Protein AF-A0A956L1A5-F1 (afdb_monomer_lite)

Secondary structure (DSSP, 8-state):
-PPPP-BTTBEEEEETTEEEEEE-TT--EEEEE-GGGTTSEEEEE-TTS-EEEEEEEEEEETTTEEEEEEE-SS--EEEEEE---TTS--EEEPBS-GGGSPTTHHHHHHHHHHHHHHHHT---BEEESS---HHHHHHHHTTEE--STTHHHHHHTTHHHHHHTT---B-S--BEE---EEEEEETTEEEEEETTEEEEEEETTEEEEET--SSEEEEE-SS-EEEEEEETTEEEEEEEEE-TTS-BSSPPPPPPPPPTTTTTPBPPHHHHHHHHHHHHHHS-GGGHHHHHHHHHH---EE--GGG-SEE--S----

Foldseek 3Di:
DPQADQDQQWGFDDDPQHGQWIAHVVRHTQKHDPVVQVRQKIWGAFQLRFIKIWGAQDDADPLLGGWIFIGGPVGDTQWTWRGAPLSAGAADTDIPCPVSDAQRPLLSVLLSSLVNNVVNVHFQHWHFFLAQDPVVVVSLVQFWDQPDPCLNVQSCPCSVVSNVVSDTDTRPTGTHGQHWDWDPLDSQKIFTGRVQATQWMGGSSRIAGDPDQAQFHFDDPPQWTWGFGADRPRTPDTFAIAGRSRHGPDDGDDDPWDDPVQAFAFDPPVVLQVVLCVVLVVDDVVCSVVSNVCSVQAGWGQHTVVVPRIDDDPDSPD

Radius of gyration: 21.03 Å; chains: 1; bounding box: 51×50×58 Å

pLDDT: mean 87.83, std 12.42, range [31.42, 98.06]

Sequence (318 aa):
MRSSPEHAGLRWDADDGLPRCVTSSDGTVLVRAWPELEGRGLWLRLPDGREIGLRFDAIDHPVLGRCDAIHDHDGEVLALSSRVDWRHPREIPALDRPGALPRGAGTALLNLLAWQATRAGTGPLRYHGPYPSLALWRSLRASFRAPAPDAQDRFLADAQARALAGRRGEIDVDFHPDPHAWGWPHPRICVQRRGDVVERVYLDGRPYDRGSTGPWRLDDRGERLVAVIALGTEIWCERLSLDPSGGLLDDPRPLPGVPLDLQGAPLPRPVVEVLGEVIAAQAPDLLAPEIRALLGSTSLRWGEPGDDLAAWRDGALE

Structure (mmCIF, N/CA/C/O backbone):
data_AF-A0A956L1A5-F1
#
_entry.id   AF-A0A956L1A5-F1
#
loop_
_atom_site.group_PDB
_atom_site.id
_atom_site.type_symbol
_atom_site.label_atom_id
_atom_site.label_alt_id
_atom_site.label_comp_id
_atom_site.label_asym_id
_atom_site.label_entity_id
_atom_site.label_seq_id
_atom_site.pdbx_PDB_ins_code
_atom_site.Cartn_x
_atom_site.Cartn_y
_atom_site.Cartn_z
_atom_site.occupancy
_atom_site.B_iso_or_equiv
_atom_site.auth_seq_id
_atom_site.auth_comp_id
_atom_site.auth_asym_id
_atom_site.auth_atom_id
_atom_site.pdbx_PDB_model_num
ATOM 1 N N . MET A 1 1 ? -26.594 3.778 22.956 1.00 38.38 1 MET A N 1
ATOM 2 C CA . MET A 1 1 ? -25.735 4.081 21.792 1.00 38.38 1 MET A CA 1
ATOM 3 C C . MET A 1 1 ? -24.448 4.697 22.312 1.00 38.38 1 MET A C 1
ATOM 5 O O . MET A 1 1 ? -24.493 5.820 22.792 1.00 38.38 1 MET A O 1
ATOM 9 N N . ARG A 1 2 ? -23.340 3.946 22.344 1.00 38.88 2 ARG A N 1
ATOM 10 C CA . ARG A 1 2 ? -22.026 4.522 22.669 1.00 38.88 2 ARG A CA 1
ATOM 11 C C . ARG A 1 2 ? -21.513 5.190 21.395 1.00 38.88 2 ARG A C 1
ATOM 13 O O . ARG A 1 2 ? -21.501 4.540 20.357 1.00 38.88 2 ARG A O 1
ATOM 20 N N . SER A 1 3 ? -21.187 6.477 21.455 1.00 40.22 3 SER A N 1
ATOM 21 C CA . SER A 1 3 ? -20.610 7.210 20.328 1.00 40.22 3 SER A CA 1
ATOM 22 C C . SER A 1 3 ? -19.282 6.562 19.936 1.00 40.22 3 SER A C 1
ATOM 24 O O . SER A 1 3 ? -18.377 6.477 20.769 1.00 40.22 3 SER A O 1
ATOM 26 N N . SER A 1 4 ? -19.175 6.080 18.701 1.00 51.78 4 SER A N 1
ATOM 27 C CA . SER A 1 4 ? -17.925 5.559 18.154 1.00 51.78 4 SER A CA 1
ATOM 28 C C . SER A 1 4 ? -16.844 6.645 18.177 1.00 51.78 4 SER A C 1
ATOM 30 O O . SER A 1 4 ? -17.115 7.752 17.709 1.00 51.78 4 SER A O 1
ATOM 32 N N . PRO A 1 5 ? -15.641 6.376 18.715 1.00 54.31 5 PRO A N 1
ATOM 33 C CA . PRO A 1 5 ? -14.557 7.348 18.701 1.00 54.31 5 PRO A CA 1
ATOM 34 C C . PRO A 1 5 ? -14.128 7.627 17.255 1.00 54.31 5 PRO A C 1
ATOM 36 O O . PRO A 1 5 ? -13.807 6.699 16.508 1.00 54.31 5 PRO A O 1
ATOM 39 N N . GLU A 1 6 ? -14.135 8.901 16.862 1.00 58.66 6 GLU A N 1
ATOM 40 C CA . GLU A 1 6 ? -13.554 9.347 15.598 1.00 58.66 6 GLU A CA 1
ATOM 41 C C . GLU A 1 6 ? -12.030 9.378 15.749 1.00 58.66 6 GLU A C 1
ATOM 43 O O . GLU A 1 6 ? -11.469 10.218 16.450 1.00 58.66 6 GLU A O 1
ATOM 48 N N . HIS A 1 7 ? -11.347 8.441 15.096 1.00 60.84 7 HIS A N 1
ATOM 49 C CA . HIS A 1 7 ? -9.892 8.454 14.971 1.00 60.84 7 HIS A CA 1
ATOM 50 C C . HIS A 1 7 ? -9.544 8.706 13.506 1.00 60.84 7 HIS A C 1
ATOM 52 O O . HIS A 1 7 ? -9.959 7.944 12.635 1.00 60.84 7 HIS A O 1
ATOM 58 N N . ALA A 1 8 ? -8.801 9.783 13.233 1.00 64.94 8 ALA A N 1
ATOM 59 C CA . ALA A 1 8 ? -8.343 10.153 11.889 1.00 64.94 8 ALA A CA 1
ATOM 60 C C . ALA A 1 8 ? -9.471 10.321 10.841 1.00 64.94 8 ALA A C 1
ATOM 62 O O . ALA A 1 8 ? -9.297 9.979 9.673 1.00 64.94 8 ALA A O 1
ATOM 63 N N . GLY A 1 9 ? -10.639 10.834 11.250 1.00 74.94 9 GLY A N 1
ATOM 64 C CA . GLY A 1 9 ? -11.780 11.036 10.344 1.00 74.94 9 GLY A CA 1
ATOM 65 C C . GLY A 1 9 ? -12.486 9.742 9.924 1.00 74.94 9 GLY A C 1
ATOM 66 O O . GLY A 1 9 ? -13.184 9.724 8.910 1.00 74.94 9 GLY A O 1
ATOM 67 N N . LEU A 1 10 ? -12.291 8.660 10.681 1.00 84.88 10 LEU A N 1
ATOM 68 C CA . LEU A 1 10 ? -12.954 7.377 10.475 1.00 84.88 10 LEU A CA 1
ATOM 69 C C . LEU A 1 10 ? -13.974 7.118 11.571 1.00 84.88 10 LEU A C 1
ATOM 71 O O . LEU A 1 10 ? -13.718 7.382 12.749 1.00 84.88 10 LEU A O 1
ATOM 75 N N . ARG A 1 11 ? -15.093 6.507 11.193 1.00 87.56 11 ARG A N 1
ATOM 76 C CA . ARG A 1 11 ? -16.068 5.965 12.137 1.00 87.56 11 ARG A CA 1
ATOM 77 C C . ARG A 1 11 ? -15.837 4.472 12.279 1.00 87.56 11 ARG A C 1
ATOM 79 O O . ARG A 1 11 ? -15.755 3.754 11.285 1.00 87.56 11 ARG A O 1
ATOM 86 N N . TRP A 1 12 ? -15.736 4.033 13.526 1.00 89.69 12 TRP A N 1
ATOM 87 C CA . TRP A 1 12 ? -15.428 2.657 13.890 1.00 89.69 12 TRP A CA 1
ATOM 88 C C . TRP A 1 12 ? -16.611 2.019 14.608 1.00 89.69 12 TRP A C 1
ATOM 90 O O . TRP A 1 12 ? -16.963 2.426 15.715 1.00 89.69 12 TRP A O 1
ATOM 100 N N . ASP A 1 13 ? -17.192 0.993 14.004 1.00 90.62 13 ASP A N 1
ATOM 101 C CA . ASP A 1 13 ? -17.993 -0.004 14.703 1.00 90.62 13 ASP A CA 1
ATOM 102 C C . ASP A 1 13 ? -17.104 -1.215 14.985 1.00 90.62 13 ASP A C 1
ATOM 104 O O . ASP A 1 13 ? -16.440 -1.735 14.084 1.00 90.62 13 ASP A O 1
ATOM 108 N N . ALA A 1 14 ? -17.048 -1.636 16.242 1.00 88.25 14 ALA A N 1
ATOM 109 C CA . ALA A 1 14 ? -16.158 -2.690 16.696 1.00 88.25 14 ALA A CA 1
ATOM 110 C C . ALA A 1 14 ? -16.874 -3.622 17.669 1.00 88.25 14 ALA A C 1
ATOM 112 O O . ALA A 1 14 ? -17.684 -3.187 18.485 1.00 88.25 14 ALA A O 1
ATOM 113 N N . ASP A 1 15 ? -16.505 -4.894 17.611 1.00 86.94 15 ASP A N 1
ATOM 114 C CA . ASP A 1 15 ? -16.976 -5.943 18.504 1.00 86.94 15 ASP A CA 1
ATOM 115 C C . ASP A 1 15 ? -15.769 -6.714 19.019 1.00 86.94 15 ASP A C 1
ATOM 117 O O . ASP A 1 15 ? -14.906 -7.122 18.242 1.00 86.94 15 ASP A O 1
ATOM 121 N N . ASP A 1 16 ? -15.665 -6.817 20.341 1.00 86.81 16 ASP A N 1
ATOM 122 C CA . ASP A 1 16 ? -14.534 -7.456 21.018 1.00 86.81 16 ASP A CA 1
ATOM 123 C C . ASP A 1 16 ? -13.146 -6.972 20.522 1.00 86.81 16 ASP A C 1
ATOM 125 O O . ASP A 1 16 ? -12.209 -7.741 20.332 1.00 86.81 16 ASP A O 1
ATOM 129 N N . GLY A 1 17 ? -13.008 -5.669 20.243 1.00 87.12 17 GLY A N 1
ATOM 130 C CA . GLY A 1 17 ? -11.751 -5.059 19.780 1.00 87.12 17 GLY A CA 1
ATOM 131 C C . GLY A 1 17 ? -11.434 -5.248 18.289 1.00 87.12 17 GLY A C 1
ATOM 132 O O . GLY A 1 17 ? -10.526 -4.588 17.780 1.00 87.12 17 GLY A O 1
ATOM 133 N N . LEU A 1 18 ? -12.201 -6.065 17.564 1.00 90.75 18 LEU A N 1
ATOM 134 C CA . LEU A 1 18 ? -12.106 -6.208 16.111 1.00 90.75 18 LEU A CA 1
ATOM 135 C C . LEU A 1 18 ? -13.084 -5.267 15.393 1.00 90.75 18 LEU A C 1
ATOM 137 O O . LEU A 1 18 ? -14.176 -5.011 15.905 1.00 90.75 18 LEU A O 1
ATOM 141 N N . PRO A 1 19 ? -12.738 -4.750 14.202 1.00 91.31 19 PRO A N 1
ATOM 142 C CA . PRO A 1 19 ? -13.658 -3.931 13.429 1.00 91.31 19 PRO A CA 1
ATOM 143 C C . PRO A 1 19 ? -14.821 -4.776 12.898 1.00 91.31 19 PRO A C 1
ATOM 145 O O . PRO A 1 19 ? -14.622 -5.789 12.232 1.00 91.31 19 PRO A O 1
ATOM 148 N N . ARG A 1 20 ? -16.049 -4.317 13.143 1.00 92.38 20 ARG A N 1
ATOM 149 C CA . ARG A 1 20 ? -17.251 -4.779 12.437 1.00 92.38 20 ARG A CA 1
ATOM 150 C C . ARG A 1 20 ? -17.489 -3.988 11.165 1.00 92.38 20 ARG A C 1
ATOM 152 O O . ARG A 1 20 ? -17.848 -4.563 10.143 1.00 92.38 20 ARG A O 1
ATOM 159 N N . CYS A 1 21 ? -17.289 -2.678 11.236 1.00 94.19 21 CYS A N 1
ATOM 160 C CA . CYS A 1 21 ? -17.394 -1.776 10.105 1.00 94.19 21 CYS A CA 1
ATOM 161 C C . CYS A 1 21 ? -16.514 -0.553 10.364 1.00 94.19 21 CYS A C 1
ATOM 163 O O . CYS A 1 21 ? -16.575 0.047 11.437 1.00 94.19 21 CYS A O 1
ATOM 165 N N . VAL A 1 22 ? -15.695 -0.175 9.391 1.00 93.56 22 VAL A N 1
ATOM 166 C CA . VAL A 1 22 ? -14.903 1.055 9.419 1.00 93.56 22 VAL A CA 1
ATOM 167 C C . VAL A 1 22 ? -15.280 1.861 8.198 1.00 93.56 22 VAL A C 1
ATOM 169 O O . VAL A 1 22 ? -15.135 1.372 7.078 1.00 93.56 22 VAL A O 1
ATOM 172 N N . THR A 1 23 ? -15.742 3.090 8.404 1.00 93.62 23 THR A N 1
ATOM 173 C CA . THR A 1 23 ? -16.106 3.996 7.311 1.00 93.62 23 THR A CA 1
ATOM 174 C C . THR A 1 23 ? -15.272 5.264 7.344 1.00 93.62 23 THR A C 1
ATOM 176 O O . THR A 1 23 ? -15.040 5.822 8.418 1.00 93.62 23 THR A O 1
ATOM 179 N N . SER A 1 24 ? -14.872 5.762 6.179 1.00 89.31 24 SER A N 1
ATOM 180 C CA . SER A 1 24 ? -14.298 7.102 6.028 1.00 89.31 24 SER A CA 1
ATOM 181 C C . SER A 1 24 ? -15.332 8.205 6.262 1.00 89.31 24 SER A C 1
ATOM 183 O O . SER A 1 24 ? -16.535 7.960 6.375 1.00 89.31 24 SER A O 1
ATOM 185 N N . SER A 1 25 ? -14.855 9.450 6.331 1.00 82.00 25 SER A N 1
ATOM 186 C CA . SER A 1 25 ? -15.685 10.644 6.530 1.00 82.00 25 SER A CA 1
ATOM 187 C C . SER A 1 25 ? -16.738 10.854 5.436 1.00 82.00 25 SER A C 1
ATOM 189 O O . SER A 1 25 ? -17.772 11.458 5.701 1.00 82.00 25 SER A O 1
ATOM 191 N N . ASP A 1 26 ? -16.481 10.363 4.221 1.00 83.75 26 ASP A N 1
ATOM 192 C CA . ASP A 1 26 ? -17.416 10.392 3.086 1.00 83.75 26 ASP A CA 1
ATOM 193 C C . ASP A 1 26 ? -18.432 9.229 3.104 1.00 83.75 26 ASP A C 1
ATOM 195 O O . ASP A 1 26 ? -19.283 9.134 2.224 1.00 83.75 26 ASP A O 1
ATOM 199 N N . GLY A 1 27 ? -18.369 8.354 4.115 1.00 89.31 27 GLY A N 1
ATOM 200 C CA . GLY A 1 27 ? -19.248 7.196 4.267 1.00 89.31 27 GLY A CA 1
ATOM 201 C C . GLY A 1 27 ? -18.771 5.928 3.555 1.00 89.31 27 GLY A C 1
ATOM 202 O O . GLY A 1 27 ? -19.436 4.899 3.675 1.00 89.31 27 GLY A O 1
ATOM 203 N N . THR A 1 28 ? -17.630 5.952 2.857 1.00 91.94 28 THR A N 1
ATOM 204 C CA . THR A 1 28 ? -17.091 4.755 2.192 1.00 91.94 28 THR A CA 1
ATOM 205 C C . THR A 1 28 ? -16.686 3.701 3.218 1.00 91.94 28 THR A C 1
ATOM 207 O O . THR A 1 28 ? -15.939 3.983 4.153 1.00 91.94 28 THR A O 1
ATOM 210 N N . VAL A 1 29 ? -17.148 2.463 3.038 1.00 95.19 29 VAL A N 1
ATOM 211 C CA . VAL A 1 29 ? -16.746 1.324 3.875 1.00 95.19 29 VAL A CA 1
ATOM 212 C C . VAL A 1 29 ? -15.336 0.884 3.482 1.00 95.19 29 VAL A C 1
ATOM 214 O O . VAL A 1 29 ? -15.094 0.490 2.343 1.00 95.19 29 VAL A O 1
ATOM 217 N N . LEU A 1 30 ? -14.404 0.957 4.429 1.00 95.38 30 LEU A N 1
ATOM 218 C CA . LEU A 1 30 ? -13.002 0.563 4.260 1.00 95.38 30 LEU A CA 1
ATOM 219 C C . LEU A 1 30 ? -12.760 -0.866 4.735 1.00 95.38 30 LEU A C 1
ATOM 221 O O . LEU A 1 30 ? -11.975 -1.600 4.141 1.00 95.38 30 LEU A O 1
ATOM 225 N N . VAL A 1 31 ? -13.421 -1.242 5.828 1.00 96.56 31 VAL A N 1
ATOM 226 C CA . VAL A 1 31 ? -13.314 -2.561 6.447 1.00 96.56 31 VAL A CA 1
ATOM 227 C C . VAL A 1 31 ? -14.700 -2.987 6.890 1.00 96.56 31 VAL A C 1
ATOM 229 O O . VAL A 1 31 ? -15.437 -2.182 7.457 1.00 96.56 31 VAL A O 1
ATOM 232 N N . ARG A 1 32 ? -15.053 -4.250 6.680 1.00 96.06 32 ARG A N 1
ATOM 233 C CA . ARG A 1 32 ? -16.281 -4.846 7.219 1.00 96.06 32 ARG A CA 1
ATOM 234 C C . ARG A 1 32 ? -16.014 -6.260 7.707 1.00 96.06 32 ARG A C 1
ATOM 236 O O . ARG A 1 32 ? -15.139 -6.937 7.176 1.00 96.06 32 ARG A O 1
ATOM 243 N N . ALA A 1 33 ? -16.772 -6.716 8.696 1.00 95.06 33 ALA A N 1
ATOM 244 C CA . ALA A 1 33 ? -16.731 -8.108 9.117 1.00 95.06 33 ALA A CA 1
ATOM 245 C C . ALA A 1 33 ? -17.052 -9.026 7.934 1.00 95.06 33 ALA A C 1
ATOM 247 O O . ALA A 1 33 ? -17.879 -8.689 7.083 1.00 95.06 33 ALA A O 1
ATOM 248 N N . TRP A 1 34 ? -16.408 -10.189 7.903 1.00 93.69 34 TRP A N 1
ATOM 249 C CA . TRP A 1 34 ? -16.761 -11.275 7.002 1.00 93.69 34 TRP A CA 1
ATOM 250 C C . TRP A 1 34 ? -17.875 -12.107 7.668 1.00 93.69 34 TRP A C 1
ATOM 252 O O . TRP A 1 34 ? -17.573 -12.866 8.595 1.00 93.69 34 TRP A O 1
ATOM 262 N N . PRO A 1 35 ? -19.158 -11.956 7.265 1.00 88.19 35 PRO A N 1
ATOM 263 C CA . PRO A 1 35 ? -20.291 -12.508 8.016 1.00 88.19 35 PRO A CA 1
ATOM 264 C C . PRO A 1 35 ? -20.240 -14.031 8.159 1.00 88.19 35 PRO A C 1
ATOM 266 O O . PRO A 1 35 ? -20.510 -14.558 9.235 1.00 88.19 35 PRO A O 1
ATOM 269 N N . GLU A 1 36 ? -19.811 -14.727 7.107 1.00 88.81 36 GLU A N 1
ATOM 270 C CA . GLU A 1 36 ? -19.703 -16.188 7.050 1.00 88.81 36 GLU A CA 1
ATOM 271 C C . GLU A 1 36 ? -18.640 -16.760 8.007 1.00 88.81 36 GLU A C 1
ATOM 273 O O . GLU A 1 36 ? -18.595 -17.969 8.228 1.00 88.81 36 GLU A O 1
ATOM 278 N N . LEU A 1 37 ? -17.775 -15.916 8.580 1.00 86.88 37 LEU A N 1
ATOM 279 C CA . LEU A 1 37 ? -16.679 -16.340 9.451 1.00 86.88 37 LEU A CA 1
ATOM 280 C C . LEU A 1 37 ? -16.904 -16.033 10.937 1.00 86.88 37 LEU A C 1
ATOM 282 O O . LEU A 1 37 ? -15.993 -16.278 11.728 1.00 86.88 37 LEU A O 1
ATOM 286 N N . GLU A 1 38 ? -18.079 -15.532 11.333 1.00 84.94 38 GLU A N 1
ATOM 287 C CA . GLU A 1 38 ? -18.459 -15.288 12.740 1.00 84.94 38 GLU A CA 1
ATOM 288 C C . GLU A 1 38 ? -17.373 -14.535 13.543 1.00 84.94 38 GLU A C 1
ATOM 290 O O . GLU A 1 38 ? -16.949 -14.949 14.620 1.00 84.94 38 GLU A O 1
ATOM 295 N N . GLY A 1 39 ? -16.852 -13.436 12.985 1.00 80.50 39 GLY A N 1
ATOM 296 C CA . GLY A 1 39 ? -15.799 -12.634 13.629 1.00 80.50 39 GLY A CA 1
ATOM 297 C C . GLY A 1 39 ? -14.373 -13.171 13.448 1.00 80.50 39 GLY A C 1
ATOM 298 O O . GLY A 1 39 ? -13.428 -12.604 13.995 1.00 80.50 39 GLY A O 1
ATOM 299 N N . ARG A 1 40 ? -14.187 -14.227 12.646 1.00 88.69 40 ARG A N 1
ATOM 300 C CA . ARG A 1 40 ? -12.867 -14.764 12.265 1.00 88.69 40 ARG A CA 1
ATOM 301 C C . ARG A 1 40 ? -12.345 -14.237 10.928 1.00 88.69 40 ARG A C 1
ATOM 303 O O . ARG A 1 40 ? -11.437 -14.830 10.349 1.00 88.69 40 ARG A O 1
ATOM 310 N N . GLY A 1 41 ? -12.904 -13.142 10.425 1.00 94.38 41 GLY A N 1
ATOM 311 C CA . GLY A 1 41 ? -12.362 -12.496 9.243 1.00 94.38 41 GLY A CA 1
ATOM 312 C C . GLY A 1 41 ? -12.972 -11.143 8.922 1.00 94.38 41 GLY A C 1
ATOM 313 O O . GLY A 1 41 ? -14.002 -10.749 9.475 1.00 94.38 41 GLY A O 1
ATOM 314 N N . LEU A 1 42 ? -12.302 -10.443 8.015 1.00 96.94 42 LEU A N 1
ATOM 315 C CA . LEU A 1 42 ? -12.613 -9.094 7.564 1.00 96.94 42 LEU A CA 1
ATOM 316 C C . LEU A 1 42 ? -12.528 -9.024 6.040 1.00 96.94 42 LEU A C 1
ATOM 318 O O . LEU A 1 42 ? -11.668 -9.659 5.441 1.00 96.94 42 LEU A O 1
ATOM 322 N N . TRP A 1 43 ? -13.359 -8.190 5.433 1.00 97.31 43 TRP A N 1
ATOM 323 C CA . TRP A 1 43 ? -13.150 -7.682 4.083 1.00 97.31 43 TRP A CA 1
ATOM 324 C C . TRP A 1 43 ? -12.510 -6.303 4.168 1.00 97.31 43 TRP A C 1
ATOM 326 O O . TRP A 1 43 ? -12.955 -5.464 4.956 1.00 97.31 43 TRP A O 1
ATOM 336 N N . LEU A 1 44 ? -11.469 -6.075 3.370 1.00 97.00 44 LEU A N 1
ATOM 337 C CA . LEU A 1 44 ? -10.770 -4.801 3.259 1.00 97.00 44 LEU A CA 1
ATOM 338 C C . LEU A 1 44 ? -10.930 -4.259 1.844 1.00 97.00 44 LEU A C 1
ATOM 340 O O . LEU A 1 44 ? -10.566 -4.932 0.880 1.00 97.00 44 LEU A O 1
ATOM 344 N N . ARG A 1 45 ? -11.403 -3.021 1.726 1.00 96.12 45 ARG A N 1
ATOM 345 C CA . ARG A 1 45 ? -11.447 -2.286 0.462 1.00 96.12 45 ARG A CA 1
ATOM 346 C C . ARG A 1 45 ? -10.043 -1.848 0.059 1.00 96.12 45 ARG A C 1
ATOM 348 O O . ARG A 1 45 ? -9.266 -1.396 0.894 1.00 96.12 45 ARG A O 1
ATOM 355 N N . LEU A 1 46 ? -9.729 -1.957 -1.224 1.00 95.19 46 LEU A N 1
ATOM 356 C CA . LEU A 1 46 ? -8.484 -1.516 -1.843 1.00 95.19 46 LEU A CA 1
ATOM 357 C C . LEU A 1 46 ? -8.647 -0.133 -2.496 1.00 95.19 46 LEU A C 1
ATOM 359 O O . LEU A 1 46 ? -9.775 0.280 -2.776 1.00 95.19 46 LEU A O 1
ATOM 363 N N . PRO A 1 47 ? -7.545 0.577 -2.814 1.00 92.06 47 PRO A N 1
ATOM 364 C CA . PRO A 1 47 ? -7.603 1.877 -3.489 1.00 92.06 47 PRO A CA 1
ATOM 365 C C . PRO A 1 47 ? -8.336 1.872 -4.839 1.00 92.06 47 PRO A C 1
ATOM 367 O O . PRO A 1 47 ? -8.944 2.869 -5.213 1.00 92.06 47 PRO A O 1
ATOM 370 N N . ASP A 1 48 ? -8.317 0.755 -5.565 1.00 90.31 48 ASP A N 1
ATOM 371 C CA . ASP A 1 48 ? -9.054 0.585 -6.826 1.00 90.31 48 ASP A CA 1
ATOM 372 C C . ASP A 1 48 ? -10.526 0.173 -6.633 1.00 90.31 48 ASP A C 1
ATOM 374 O O . ASP A 1 48 ? -11.242 -0.076 -7.598 1.00 90.31 48 ASP A O 1
ATOM 378 N N . GLY A 1 49 ? -10.983 0.099 -5.383 1.00 91.25 49 GLY A N 1
ATOM 379 C CA . GLY A 1 49 ? -12.349 -0.237 -5.015 1.00 91.25 49 GLY A CA 1
ATOM 380 C C . GLY A 1 49 ? -12.664 -1.730 -4.954 1.00 91.25 49 GLY A C 1
ATOM 381 O O . GLY A 1 49 ? -13.768 -2.063 -4.514 1.00 91.25 49 GLY A O 1
ATOM 382 N N . ARG A 1 50 ? -11.730 -2.615 -5.331 1.00 93.75 50 ARG A N 1
ATOM 383 C CA . ARG A 1 50 ? -11.851 -4.060 -5.079 1.00 93.75 50 ARG A CA 1
ATOM 384 C C . ARG A 1 50 ? -11.751 -4.354 -3.584 1.00 93.75 50 ARG A C 1
ATOM 386 O O . ARG A 1 50 ? -11.388 -3.484 -2.796 1.00 93.75 50 ARG A O 1
ATOM 393 N N . GLU A 1 51 ? -12.057 -5.583 -3.188 1.00 95.50 51 GLU A N 1
ATOM 394 C CA . GLU A 1 51 ? -11.895 -6.047 -1.810 1.00 95.50 51 GLU A CA 1
ATOM 395 C C . GLU A 1 51 ? -10.972 -7.267 -1.747 1.00 95.50 51 GLU A C 1
ATOM 397 O O . GLU A 1 51 ? -10.892 -8.047 -2.695 1.00 95.50 51 GLU A O 1
ATOM 402 N N . ILE A 1 52 ? -10.292 -7.431 -0.613 1.00 97.38 52 ILE A N 1
ATOM 403 C CA . ILE A 1 52 ? -9.605 -8.669 -0.231 1.00 97.38 52 ILE A CA 1
ATOM 404 C C . ILE A 1 52 ? -10.167 -9.176 1.092 1.00 97.38 52 ILE A C 1
ATOM 406 O O . ILE A 1 52 ? -10.537 -8.384 1.964 1.00 97.38 52 ILE A O 1
ATOM 410 N N . GLY A 1 53 ? -10.218 -10.492 1.242 1.00 97.56 53 GLY A N 1
ATOM 411 C CA . GLY A 1 53 ? -10.606 -11.151 2.478 1.00 97.56 53 GLY A CA 1
ATOM 412 C C . GLY A 1 53 ? -9.384 -11.398 3.354 1.00 97.56 53 GLY A C 1
ATOM 413 O O . GLY A 1 53 ? -8.333 -11.795 2.867 1.00 97.56 53 GLY A O 1
ATOM 414 N N . LEU A 1 54 ? -9.512 -11.197 4.657 1.00 97.56 54 LEU A N 1
ATOM 415 C CA . LEU A 1 54 ? -8.527 -11.580 5.659 1.00 97.56 54 LEU A CA 1
ATOM 416 C C . LEU A 1 54 ? -9.199 -12.538 6.633 1.00 97.56 54 LEU A C 1
ATOM 418 O O . LEU A 1 54 ? -10.105 -12.141 7.363 1.00 97.56 54 LEU A O 1
ATOM 422 N N . ARG A 1 55 ? -8.762 -13.794 6.648 1.00 96.94 55 ARG A N 1
ATOM 423 C CA . ARG A 1 55 ? -9.258 -14.834 7.549 1.00 96.94 55 ARG A CA 1
ATOM 424 C C . ARG A 1 55 ? -8.220 -15.125 8.624 1.00 96.94 55 ARG A C 1
ATOM 426 O O . ARG A 1 55 ? -7.078 -15.453 8.312 1.00 96.94 55 ARG A O 1
ATOM 433 N N . PHE A 1 56 ? -8.628 -15.045 9.882 1.00 95.50 56 PHE A N 1
ATOM 434 C CA . PHE A 1 56 ? -7.741 -15.242 11.023 1.00 95.50 56 PHE A CA 1
ATOM 435 C C . PHE A 1 56 ? -7.510 -16.720 11.322 1.00 95.50 56 PHE A C 1
ATOM 437 O O . PHE A 1 56 ? -8.436 -17.525 11.197 1.00 95.50 56 PHE A O 1
ATOM 444 N N . ASP A 1 57 ? -6.301 -17.046 11.784 1.00 89.50 57 ASP A N 1
ATOM 445 C CA . ASP A 1 57 ? -5.939 -18.364 12.319 1.00 89.50 57 ASP A CA 1
ATOM 446 C C . ASP A 1 57 ? -6.370 -19.513 11.384 1.00 89.50 57 ASP A C 1
ATOM 448 O O . ASP A 1 57 ? -7.058 -20.456 11.776 1.00 89.50 57 ASP A O 1
ATOM 452 N N . ALA A 1 58 ? -6.042 -19.378 10.100 1.00 84.31 58 ALA A N 1
ATOM 453 C CA . ALA A 1 58 ? -6.650 -20.153 9.029 1.00 84.31 58 ALA A CA 1
ATOM 454 C C . ALA A 1 58 ? -5.859 -21.419 8.680 1.00 84.31 58 ALA A C 1
ATOM 456 O O . ALA A 1 58 ? -6.457 -22.478 8.486 1.00 84.31 58 ALA A O 1
ATOM 457 N N . ILE A 1 59 ? -4.534 -21.292 8.537 1.00 91.94 59 ILE A N 1
ATOM 458 C CA . ILE A 1 59 ? -3.678 -22.266 7.840 1.00 91.94 59 ILE A CA 1
ATOM 459 C C . ILE A 1 59 ? -2.338 -22.409 8.577 1.00 91.94 59 ILE A C 1
ATOM 461 O O . ILE A 1 59 ? -1.800 -21.426 9.082 1.00 91.94 59 ILE A O 1
ATOM 465 N N . ASP A 1 60 ? -1.781 -23.621 8.619 1.00 92.56 60 ASP A N 1
ATOM 466 C CA . ASP A 1 60 ? -0.411 -23.861 9.086 1.00 92.56 60 ASP A CA 1
ATOM 467 C C . ASP A 1 60 ? 0.572 -23.800 7.910 1.00 92.56 60 ASP A C 1
ATOM 469 O O . ASP A 1 60 ? 0.356 -24.418 6.868 1.00 92.56 60 ASP A O 1
ATOM 473 N N . HIS A 1 61 ? 1.668 -23.062 8.077 1.00 90.44 61 HIS A N 1
ATOM 474 C CA . HIS A 1 61 ? 2.716 -22.893 7.076 1.00 90.44 61 HIS A CA 1
ATOM 475 C C . HIS A 1 61 ? 4.054 -23.447 7.593 1.00 90.44 61 HIS A C 1
ATOM 477 O O . HIS A 1 61 ? 4.454 -23.098 8.709 1.00 90.44 61 HIS A O 1
ATOM 483 N N . PRO A 1 62 ? 4.813 -24.221 6.791 1.00 85.12 62 PRO A N 1
ATOM 484 C CA . PRO A 1 62 ? 6.056 -24.859 7.241 1.00 85.12 62 PRO A CA 1
ATOM 485 C C . PRO A 1 62 ? 7.112 -23.898 7.805 1.00 85.12 62 PRO A C 1
ATOM 487 O O . PRO A 1 62 ? 7.882 -24.279 8.680 1.00 85.12 62 PRO A O 1
ATOM 490 N N . VAL A 1 63 ? 7.148 -22.654 7.312 1.00 83.44 63 VAL A N 1
ATOM 491 C CA . VAL A 1 63 ? 8.139 -21.638 7.722 1.00 83.44 63 VAL A CA 1
ATOM 492 C C . VAL A 1 63 ? 7.550 -20.589 8.668 1.00 83.44 63 VAL A C 1
ATOM 494 O O . VAL A 1 63 ? 8.240 -20.084 9.548 1.00 83.44 63 VAL A O 1
ATOM 497 N N . LEU A 1 64 ? 6.275 -20.235 8.489 1.00 86.81 64 LEU A N 1
ATOM 498 C CA . LEU A 1 64 ? 5.652 -19.119 9.216 1.00 86.81 64 LEU A CA 1
ATOM 499 C C . LEU A 1 64 ? 4.878 -19.600 10.454 1.00 86.81 64 LEU A C 1
ATOM 501 O O . LEU A 1 64 ? 4.501 -18.782 11.290 1.00 86.81 64 LEU A O 1
ATOM 505 N N . GLY A 1 65 ? 4.672 -20.914 10.594 1.00 89.31 65 GLY A N 1
ATOM 506 C CA . GLY A 1 65 ? 3.812 -21.496 11.615 1.00 89.31 65 GLY A CA 1
ATOM 507 C C . GLY A 1 65 ? 2.341 -21.215 11.320 1.00 89.31 65 GLY A C 1
ATOM 508 O O . GLY A 1 65 ? 1.918 -21.201 10.165 1.00 89.31 65 GLY A O 1
ATOM 509 N N . ARG A 1 66 ? 1.556 -20.982 12.371 1.00 94.00 66 ARG A N 1
ATOM 510 C CA . ARG A 1 66 ? 0.139 -20.635 12.253 1.00 94.00 66 ARG A CA 1
ATOM 511 C C . ARG A 1 66 ? -0.032 -19.277 11.562 1.00 94.00 66 ARG A C 1
ATOM 513 O O . ARG A 1 66 ? 0.593 -18.298 11.974 1.00 94.00 66 ARG A O 1
ATOM 520 N N . CYS A 1 67 ? -0.881 -19.217 10.541 1.00 96.25 67 CYS A N 1
ATOM 521 C CA . CYS A 1 67 ? -1.038 -18.057 9.667 1.00 96.25 67 CYS A CA 1
ATOM 522 C C . CYS A 1 67 ? -2.489 -17.583 9.542 1.00 96.25 67 CYS A C 1
ATOM 524 O O . CYS A 1 67 ? -3.433 -18.375 9.581 1.00 96.25 67 CYS A O 1
ATOM 526 N N . ASP A 1 68 ? -2.633 -16.284 9.304 1.00 97.25 68 ASP A N 1
ATOM 527 C CA . ASP A 1 68 ? -3.836 -15.688 8.730 1.00 97.25 68 ASP A CA 1
ATOM 528 C C . ASP A 1 68 ? -3.779 -15.845 7.198 1.00 97.25 68 ASP A C 1
ATOM 530 O O . ASP A 1 68 ? -2.698 -15.814 6.604 1.00 97.25 68 ASP A O 1
ATOM 534 N N . ALA A 1 69 ? -4.927 -16.021 6.546 1.00 97.44 69 ALA A N 1
ATOM 535 C CA . ALA A 1 69 ? -5.021 -16.185 5.096 1.00 97.44 69 ALA A CA 1
ATOM 536 C C . ALA A 1 69 ? -5.615 -14.938 4.437 1.00 97.44 69 ALA A C 1
ATOM 538 O O . ALA A 1 69 ? -6.609 -14.386 4.912 1.00 97.44 69 ALA A O 1
ATOM 539 N N . ILE A 1 70 ? -5.007 -14.511 3.333 1.00 97.94 70 ILE A N 1
ATOM 540 C CA . ILE A 1 70 ? -5.481 -13.407 2.504 1.00 97.94 70 ILE A CA 1
ATOM 541 C C . ILE A 1 70 ? -6.123 -13.999 1.254 1.00 97.94 70 ILE A C 1
ATOM 543 O O . ILE A 1 70 ? -5.474 -14.740 0.514 1.00 97.94 70 ILE A O 1
ATOM 547 N N . HIS A 1 71 ? -7.385 -13.657 1.033 1.00 97.25 71 HIS A N 1
ATOM 548 C CA . HIS A 1 71 ? -8.217 -14.154 -0.049 1.00 97.25 71 HIS A CA 1
ATOM 549 C C . HIS A 1 71 ? -8.533 -13.047 -1.053 1.00 97.25 71 HIS A C 1
ATOM 551 O O . HIS A 1 71 ? -8.630 -11.873 -0.682 1.00 97.25 71 HIS A O 1
ATOM 557 N N . ASP A 1 72 ? -8.728 -13.415 -2.313 1.00 95.12 72 ASP A N 1
ATOM 558 C CA . ASP A 1 72 ? -9.440 -12.549 -3.248 1.00 95.12 72 ASP A CA 1
ATOM 559 C C . ASP A 1 72 ? -10.959 -12.573 -2.992 1.00 95.12 72 ASP A C 1
ATOM 561 O O . ASP A 1 72 ? -11.441 -13.108 -1.989 1.00 95.12 72 ASP A O 1
ATOM 565 N N . HIS A 1 73 ? -11.716 -11.934 -3.884 1.00 88.94 73 HIS A N 1
ATOM 566 C CA . HIS A 1 73 ? -13.172 -11.879 -3.798 1.00 88.94 73 HIS A CA 1
ATOM 567 C C . HIS A 1 73 ? -13.843 -13.238 -4.053 1.00 88.94 73 HIS A C 1
ATOM 569 O O . HIS A 1 73 ? -14.906 -13.497 -3.493 1.00 88.94 73 HIS A O 1
ATOM 575 N N . ASP A 1 74 ? -13.214 -14.098 -4.856 1.00 90.19 74 ASP A N 1
ATOM 576 C CA . ASP A 1 74 ? -13.734 -15.419 -5.218 1.00 90.19 74 ASP A CA 1
ATOM 577 C C . ASP A 1 74 ? -13.421 -16.477 -4.141 1.00 90.19 74 ASP A C 1
ATOM 579 O O . ASP A 1 74 ? -13.984 -17.572 -4.142 1.00 90.19 74 ASP A O 1
ATOM 583 N N . GLY A 1 75 ? -12.574 -16.127 -3.166 1.00 90.06 75 GLY A N 1
ATOM 584 C CA . GLY A 1 75 ? -12.217 -16.957 -2.019 1.00 90.06 75 GLY A CA 1
ATOM 585 C C . GLY A 1 75 ? -10.893 -17.704 -2.181 1.00 90.06 75 GLY A C 1
ATOM 586 O O . GLY A 1 75 ? -10.515 -18.454 -1.276 1.00 90.06 75 GLY A O 1
ATOM 587 N N . GLU A 1 76 ? -10.153 -17.478 -3.266 1.00 95.00 76 GLU A N 1
ATOM 588 C CA . GLU A 1 76 ? -8.850 -18.098 -3.500 1.00 95.00 76 GLU A CA 1
ATOM 589 C C . GLU A 1 76 ? -7.772 -17.487 -2.603 1.00 95.00 76 GLU A C 1
ATOM 591 O O . GLU A 1 76 ? -7.733 -16.278 -2.369 1.00 95.00 76 GLU A O 1
ATOM 596 N N . VAL A 1 77 ? -6.872 -18.327 -2.081 1.00 96.94 77 VAL A N 1
ATOM 597 C CA . VAL A 1 77 ? -5.803 -17.884 -1.171 1.00 96.94 77 VAL A CA 1
ATOM 598 C C . VAL A 1 77 ? -4.653 -17.263 -1.962 1.00 96.94 77 VAL A C 1
ATOM 600 O O . VAL A 1 77 ? -3.819 -17.955 -2.556 1.00 96.94 77 VAL A O 1
ATOM 603 N N . LEU A 1 78 ? -4.547 -15.940 -1.880 1.00 96.81 78 LEU A N 1
ATOM 604 C CA . LEU A 1 78 ? -3.492 -15.159 -2.519 1.00 96.81 78 LEU A CA 1
ATOM 605 C C . LEU A 1 78 ? -2.161 -15.279 -1.774 1.00 96.81 78 LEU A C 1
ATOM 607 O O . LEU A 1 78 ? -1.120 -15.521 -2.383 1.00 96.81 78 LEU A O 1
ATOM 611 N N . ALA A 1 79 ? -2.196 -15.115 -0.451 1.00 96.50 79 ALA A N 1
ATOM 612 C CA . ALA A 1 79 ? -1.017 -15.119 0.410 1.00 96.50 79 ALA A CA 1
ATOM 613 C C . ALA A 1 79 ? -1.377 -15.505 1.851 1.00 96.50 79 ALA A C 1
ATOM 615 O O . ALA A 1 79 ? -2.525 -15.405 2.283 1.00 96.50 79 ALA A O 1
ATOM 616 N N . LEU A 1 80 ? -0.366 -15.916 2.604 1.00 96.75 80 LEU A N 1
ATOM 617 C CA . LEU A 1 80 ? -0.409 -16.204 4.027 1.00 96.75 80 LEU A CA 1
ATOM 618 C C . LEU A 1 80 ? 0.397 -15.152 4.781 1.00 96.75 80 LEU A C 1
ATOM 620 O O . LEU A 1 80 ? 1.517 -14.808 4.401 1.00 96.75 80 LEU A O 1
ATOM 624 N N . SER A 1 81 ? -0.171 -14.675 5.880 1.00 95.75 81 SER A N 1
ATOM 625 C CA . SER A 1 81 ? 0.474 -13.781 6.832 1.00 95.75 81 SER A CA 1
ATOM 626 C C . SER A 1 81 ? 0.780 -14.548 8.105 1.00 95.75 81 SER A C 1
ATOM 628 O O . SER A 1 81 ? -0.078 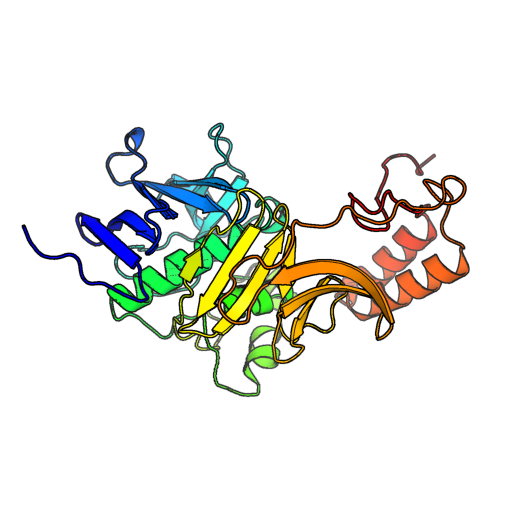-15.284 8.586 1.00 95.75 81 SER A O 1
ATOM 630 N N . SER A 1 82 ? 1.954 -14.341 8.711 1.00 94.38 82 SER A N 1
ATOM 631 C CA . SER A 1 82 ? 2.155 -14.777 10.102 1.00 94.38 82 SER A CA 1
ATOM 632 C C . SER A 1 82 ? 0.988 -14.288 10.961 1.00 94.38 82 SER A C 1
ATOM 634 O O . SER A 1 82 ? 0.540 -13.152 10.783 1.00 94.38 82 SER A O 1
ATOM 636 N N . ARG A 1 83 ? 0.481 -15.150 11.849 1.00 95.00 83 ARG A N 1
ATOM 637 C CA . ARG A 1 83 ? -0.681 -14.843 12.688 1.00 95.00 83 ARG A CA 1
ATOM 638 C C . ARG A 1 83 ? -0.475 -13.543 13.465 1.00 95.00 83 ARG A C 1
ATOM 640 O O . ARG A 1 83 ? 0.526 -13.396 14.164 1.00 95.00 83 ARG A O 1
ATOM 647 N N . VAL A 1 84 ? -1.470 -12.660 13.416 1.00 95.00 84 VAL A N 1
ATOM 648 C CA . VAL A 1 84 ? -1.508 -11.429 14.214 1.00 95.00 84 VAL A CA 1
ATOM 649 C C . VAL A 1 84 ? -2.672 -11.490 15.199 1.00 95.00 84 VAL A C 1
ATOM 651 O O . VAL A 1 84 ? -3.789 -11.869 14.853 1.00 95.00 84 VAL A O 1
ATOM 654 N N . ASP A 1 85 ? -2.439 -11.077 16.447 1.00 94.88 85 ASP A N 1
ATOM 655 C CA . ASP A 1 85 ? -3.549 -10.685 17.318 1.00 94.88 85 ASP A CA 1
ATOM 656 C C . ASP A 1 85 ? -4.049 -9.303 16.887 1.00 94.88 85 ASP A C 1
ATOM 658 O O . ASP A 1 85 ? -3.564 -8.272 17.348 1.00 94.88 85 ASP A O 1
ATOM 662 N N . TRP A 1 86 ? -5.017 -9.282 15.971 1.00 93.94 86 TRP A N 1
ATOM 663 C CA . TRP A 1 86 ? -5.572 -8.047 15.416 1.00 93.94 86 TRP A CA 1
ATOM 664 C C . TRP A 1 86 ? -6.278 -7.160 16.450 1.00 93.94 86 TRP A C 1
ATOM 666 O O . TRP A 1 86 ? -6.565 -6.006 16.134 1.00 93.94 86 TRP A O 1
ATOM 676 N N . ARG A 1 87 ? -6.556 -7.655 17.667 1.00 93.56 87 ARG A N 1
ATOM 677 C CA . ARG A 1 87 ? -7.099 -6.842 18.770 1.00 93.56 87 ARG A CA 1
ATOM 678 C C . ARG A 1 87 ? -6.009 -6.043 19.477 1.00 93.56 87 ARG A C 1
ATOM 680 O O . ARG A 1 87 ? -6.267 -4.926 19.909 1.00 93.56 87 ARG A O 1
ATOM 687 N N . HIS A 1 88 ? -4.811 -6.614 19.587 1.00 95.38 88 HIS A N 1
ATOM 688 C CA . HIS A 1 88 ? -3.655 -5.998 20.239 1.00 95.38 88 HIS A CA 1
ATOM 689 C C . HIS A 1 88 ? -2.380 -6.302 19.447 1.00 95.38 88 HIS A C 1
ATOM 691 O O . HIS A 1 88 ? -1.553 -7.100 19.904 1.00 95.38 88 HIS A O 1
ATOM 697 N N . PRO A 1 89 ? -2.201 -5.704 18.257 1.00 96.50 89 PRO A N 1
ATOM 698 C CA . PRO A 1 89 ? -1.063 -6.036 17.417 1.00 96.50 89 PRO A CA 1
ATOM 699 C C . PRO A 1 89 ? 0.263 -5.721 18.116 1.00 96.50 89 PRO A C 1
ATOM 701 O O . PRO A 1 89 ? 0.435 -4.645 18.683 1.00 96.50 89 PRO A O 1
ATOM 704 N N . ARG A 1 90 ? 1.215 -6.657 18.077 1.00 96.06 90 ARG A N 1
ATOM 705 C CA . ARG A 1 90 ? 2.542 -6.498 18.712 1.00 96.06 90 ARG A CA 1
ATOM 706 C C . ARG A 1 90 ? 3.705 -6.532 17.730 1.00 96.06 90 ARG A C 1
ATOM 708 O O . ARG A 1 90 ? 4.792 -6.074 18.054 1.00 96.06 90 ARG A O 1
ATOM 715 N N . GLU A 1 91 ? 3.465 -7.034 16.527 1.00 96.00 91 GLU A N 1
ATOM 716 C CA . GLU A 1 91 ? 4.473 -7.192 15.486 1.00 96.00 91 GLU A CA 1
ATOM 717 C C . GLU A 1 91 ? 3.873 -6.890 14.113 1.00 96.00 91 GLU A C 1
ATOM 719 O O . GLU A 1 91 ? 2.659 -6.976 13.909 1.00 96.00 91 GLU A O 1
ATOM 724 N N . ILE A 1 92 ? 4.737 -6.532 13.167 1.00 96.69 92 ILE A N 1
ATOM 725 C CA . ILE A 1 92 ? 4.397 -6.482 11.748 1.00 96.69 92 ILE A CA 1
ATOM 726 C C . ILE A 1 92 ? 4.656 -7.883 11.174 1.00 96.69 92 ILE A C 1
ATOM 728 O O . ILE A 1 92 ? 5.801 -8.352 11.234 1.00 96.69 92 ILE A O 1
ATOM 732 N N . PRO A 1 93 ? 3.635 -8.555 10.613 1.00 94.44 93 PRO A N 1
ATOM 733 C CA . PRO A 1 93 ? 3.763 -9.935 10.174 1.00 94.44 93 PRO A CA 1
ATOM 734 C C . PRO A 1 93 ? 4.559 -10.065 8.871 1.00 94.44 93 PRO A C 1
ATOM 736 O O . PRO A 1 93 ? 4.643 -9.142 8.057 1.00 94.44 93 PRO A O 1
ATOM 739 N N . ALA A 1 94 ? 5.109 -11.258 8.648 1.00 93.25 94 ALA A N 1
ATOM 740 C CA . ALA A 1 94 ? 5.677 -11.648 7.364 1.00 93.25 94 ALA A CA 1
ATOM 741 C C . ALA A 1 94 ? 4.592 -12.196 6.430 1.00 93.25 94 ALA A C 1
ATOM 743 O O . ALA A 1 94 ? 3.676 -12.874 6.894 1.00 93.25 94 ALA A O 1
ATOM 744 N N . LEU A 1 95 ? 4.755 -11.963 5.126 1.00 93.19 95 LEU A N 1
ATOM 745 C CA . LEU A 1 95 ? 3.964 -12.590 4.067 1.00 93.19 95 LEU A CA 1
ATOM 746 C C . LEU A 1 95 ? 4.802 -13.647 3.341 1.00 93.19 95 LEU A C 1
ATOM 748 O O . LEU A 1 95 ? 5.985 -13.413 3.093 1.00 93.19 95 LEU A O 1
ATOM 752 N N . ASP A 1 96 ? 4.193 -14.772 2.970 1.00 92.06 96 ASP A N 1
ATOM 753 C CA . ASP A 1 96 ? 4.843 -15.819 2.165 1.00 92.06 96 ASP A CA 1
ATOM 754 C C . ASP A 1 96 ? 5.071 -15.369 0.709 1.00 92.06 96 ASP A C 1
ATOM 756 O O . ASP A 1 96 ? 6.147 -15.564 0.146 1.00 92.06 96 ASP A O 1
ATOM 760 N N . ARG A 1 97 ? 4.061 -14.736 0.104 1.00 91.56 97 ARG A N 1
ATOM 761 C CA . ARG A 1 97 ? 3.994 -14.367 -1.312 1.00 91.56 97 ARG A CA 1
ATOM 762 C C . ARG A 1 97 ? 3.467 -12.937 -1.460 1.00 91.56 97 ARG A C 1
ATOM 764 O O . ARG A 1 97 ? 2.393 -12.727 -2.021 1.00 91.56 97 ARG A O 1
ATOM 771 N N . PRO A 1 98 ? 4.209 -11.915 -0.996 1.00 89.81 98 PRO A N 1
ATOM 772 C CA . PRO A 1 98 ? 3.756 -10.525 -1.084 1.00 89.81 98 PRO A CA 1
ATOM 773 C C . PRO A 1 98 ? 3.454 -10.079 -2.525 1.00 89.81 98 PRO A C 1
ATOM 775 O O . PRO A 1 98 ? 2.567 -9.258 -2.729 1.00 89.81 98 PRO A O 1
ATOM 778 N N . GLY A 1 99 ? 4.145 -10.643 -3.525 1.00 89.19 99 GLY A N 1
ATOM 779 C CA . GLY A 1 99 ? 3.915 -10.352 -4.945 1.00 89.19 99 GLY A CA 1
ATOM 780 C C . GLY A 1 99 ? 2.616 -10.922 -5.529 1.00 89.19 99 GLY A C 1
ATOM 781 O O . GLY A 1 99 ? 2.223 -10.501 -6.610 1.00 89.19 99 GLY A O 1
ATOM 782 N N . ALA A 1 100 ? 1.939 -11.844 -4.833 1.00 93.06 100 ALA A N 1
ATOM 783 C CA . ALA A 1 100 ? 0.631 -12.361 -5.245 1.00 93.06 100 ALA A CA 1
ATOM 784 C C . ALA A 1 100 ? -0.521 -11.412 -4.876 1.00 93.06 100 ALA A C 1
ATOM 786 O O . ALA A 1 100 ? -1.649 -11.583 -5.335 1.00 93.06 100 ALA A O 1
ATOM 787 N N . LEU A 1 101 ? -0.253 -10.409 -4.034 1.00 92.62 101 LEU A N 1
ATOM 788 C CA . LEU A 1 101 ? -1.261 -9.449 -3.625 1.00 92.62 101 LEU A CA 1
ATOM 789 C C . LEU A 1 101 ? -1.557 -8.435 -4.745 1.00 92.62 101 LEU A C 1
ATOM 791 O O . LEU A 1 101 ? -0.628 -7.923 -5.376 1.00 92.62 101 LEU A O 1
ATOM 795 N N . PRO A 1 102 ? -2.833 -8.057 -4.949 1.00 91.81 102 PRO A N 1
ATOM 796 C CA . PRO A 1 102 ? -3.194 -6.959 -5.831 1.00 91.81 102 PRO A CA 1
ATOM 797 C C . PRO A 1 102 ? -2.497 -5.651 -5.441 1.00 91.81 102 PRO A C 1
ATOM 799 O O . PRO A 1 102 ? -2.176 -5.405 -4.273 1.00 91.81 102 PRO A O 1
ATOM 802 N N . ARG A 1 103 ? -2.312 -4.754 -6.416 1.00 87.12 103 ARG A N 1
ATOM 803 C CA . ARG A 1 103 ? -1.761 -3.415 -6.159 1.00 87.12 103 ARG A CA 1
ATOM 804 C C . ARG A 1 103 ? -2.580 -2.715 -5.060 1.00 87.12 103 ARG A C 1
ATOM 806 O O . ARG A 1 103 ? -3.805 -2.714 -5.087 1.00 87.12 103 ARG A O 1
ATOM 813 N N . GLY A 1 104 ? -1.893 -2.150 -4.067 1.00 89.44 104 GLY A N 1
ATOM 814 C CA . GLY A 1 104 ? -2.516 -1.468 -2.925 1.00 89.44 104 GLY A CA 1
ATOM 815 C C . GLY A 1 104 ? -2.942 -2.368 -1.754 1.00 89.44 104 GLY A C 1
ATOM 816 O O . GLY A 1 104 ? -3.085 -1.852 -0.647 1.00 89.44 104 GLY A O 1
ATOM 817 N N . ALA A 1 105 ? -3.054 -3.690 -1.928 1.00 93.25 105 ALA A N 1
ATOM 818 C CA . ALA A 1 105 ? -3.441 -4.615 -0.853 1.00 93.25 105 ALA A CA 1
ATOM 819 C C . ALA A 1 105 ? -2.464 -4.616 0.330 1.00 93.25 105 ALA A C 1
ATOM 821 O O . ALA A 1 105 ? -2.886 -4.532 1.482 1.00 93.25 105 ALA A O 1
ATOM 822 N N . GLY A 1 106 ? -1.154 -4.620 0.060 1.00 93.06 106 GLY A N 1
ATOM 823 C CA . GLY A 1 106 ? -0.143 -4.507 1.115 1.00 93.06 106 GLY A CA 1
ATOM 824 C C . GLY A 1 106 ? -0.286 -3.215 1.930 1.00 93.06 106 GLY A C 1
ATOM 825 O O . GLY A 1 106 ? -0.232 -3.247 3.155 1.00 93.06 106 GLY A O 1
ATOM 826 N N . THR A 1 107 ? -0.543 -2.078 1.272 1.00 91.88 107 THR A N 1
ATOM 827 C CA . THR A 1 107 ? -0.790 -0.803 1.964 1.00 91.88 107 THR A CA 1
ATOM 828 C C . THR A 1 107 ? -2.088 -0.838 2.772 1.00 91.88 107 THR A C 1
ATOM 830 O O . THR A 1 107 ? -2.080 -0.371 3.907 1.00 91.88 107 THR A O 1
ATOM 833 N N . ALA A 1 108 ? -3.164 -1.437 2.245 1.00 94.69 108 ALA A N 1
ATOM 834 C CA . ALA A 1 108 ? -4.432 -1.607 2.961 1.00 94.69 108 ALA A CA 1
ATOM 835 C C . ALA A 1 108 ? -4.248 -2.387 4.273 1.00 94.69 108 ALA A C 1
ATOM 837 O O . ALA A 1 108 ? -4.657 -1.928 5.338 1.00 94.69 108 ALA A O 1
ATOM 838 N N . LEU A 1 109 ? -3.571 -3.539 4.201 1.00 96.25 109 LEU A N 1
ATOM 839 C CA . LEU A 1 109 ? -3.303 -4.408 5.350 1.00 96.25 109 LEU A CA 1
ATOM 840 C C . LEU A 1 109 ? -2.421 -3.718 6.394 1.00 96.25 109 LEU A C 1
ATOM 842 O O . LEU A 1 109 ? -2.724 -3.755 7.585 1.00 96.25 109 LEU A O 1
ATOM 846 N N . LEU A 1 110 ? -1.352 -3.047 5.957 1.00 96.69 110 LEU A N 1
ATOM 847 C CA . LEU A 1 110 ? -0.471 -2.300 6.855 1.00 96.69 110 LEU A CA 1
ATOM 848 C C . LEU A 1 110 ? -1.180 -1.102 7.496 1.00 96.69 110 LEU A C 1
ATOM 850 O O . LEU A 1 110 ? -0.908 -0.782 8.650 1.00 96.69 110 LEU A O 1
ATOM 854 N N . ASN A 1 111 ? -2.095 -0.445 6.781 1.00 95.94 111 ASN A N 1
ATOM 855 C CA . ASN A 1 111 ? -2.895 0.640 7.343 1.00 95.94 111 ASN A CA 1
ATOM 856 C C . ASN A 1 111 ? -3.934 0.126 8.354 1.00 95.94 111 ASN A C 1
ATOM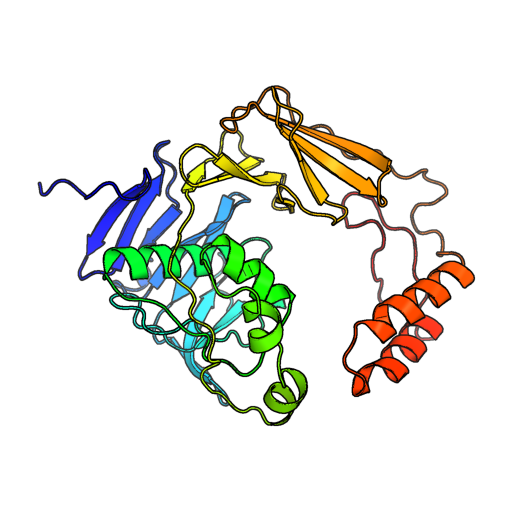 858 O O . ASN A 1 111 ? -4.089 0.732 9.412 1.00 95.94 111 ASN A O 1
ATOM 862 N N . LEU A 1 112 ? -4.562 -1.033 8.102 1.00 96.25 112 LEU A N 1
ATOM 863 C CA . LEU A 1 112 ? -5.393 -1.725 9.096 1.00 96.25 112 LEU A CA 1
ATOM 864 C C . LEU A 1 112 ? -4.596 -2.058 10.361 1.00 96.25 112 LEU A C 1
ATOM 866 O O . LEU A 1 112 ? -5.058 -1.781 11.467 1.00 96.25 112 LEU A O 1
ATOM 870 N N . LEU A 1 113 ? -3.394 -2.615 10.199 1.00 97.31 113 LEU A N 1
ATOM 871 C CA . LEU A 1 113 ? -2.504 -2.931 11.312 1.00 97.31 113 LEU A CA 1
ATOM 872 C C . LEU A 1 113 ? -2.160 -1.676 12.125 1.00 97.31 113 LEU A C 1
ATOM 874 O O . LEU A 1 113 ? -2.268 -1.693 13.349 1.00 97.31 113 LEU A O 1
ATOM 878 N N . ALA A 1 114 ? -1.792 -0.583 11.450 1.00 96.75 114 ALA A N 1
ATOM 879 C CA . ALA A 1 114 ? -1.484 0.689 12.094 1.00 96.75 114 ALA A CA 1
ATOM 880 C C . ALA A 1 114 ? -2.699 1.266 12.841 1.00 96.75 114 ALA A C 1
ATOM 882 O O . ALA A 1 114 ? -2.566 1.651 14.000 1.00 96.75 114 ALA A O 1
ATOM 883 N N . TRP A 1 115 ? -3.893 1.262 12.235 1.00 94.94 115 TRP A N 1
ATOM 884 C CA . TRP A 1 115 ? -5.118 1.700 12.911 1.00 94.94 115 TRP A CA 1
ATOM 885 C C . TRP A 1 115 ? -5.424 0.879 14.163 1.00 94.94 115 TRP A C 1
ATOM 887 O O . TRP A 1 115 ? -5.719 1.457 15.211 1.00 94.94 115 TRP A O 1
ATOM 897 N N . GLN A 1 116 ? -5.350 -0.451 14.068 1.00 95.38 116 GLN A N 1
ATOM 898 C CA . GLN A 1 116 ? -5.607 -1.330 15.208 1.00 95.38 116 GLN A CA 1
ATOM 899 C C . GLN A 1 116 ? -4.569 -1.133 16.306 1.00 95.38 116 GLN A C 1
ATOM 901 O O . GLN A 1 116 ? -4.936 -1.063 17.476 1.00 95.38 116 GLN A O 1
ATOM 906 N N . ALA A 1 117 ? -3.300 -0.948 15.944 1.00 96.38 117 ALA A N 1
ATOM 907 C CA . ALA A 1 117 ? -2.252 -0.674 16.911 1.00 96.38 117 ALA A CA 1
ATOM 908 C C . ALA A 1 117 ? -2.466 0.667 17.637 1.00 96.38 117 ALA A C 1
ATOM 910 O O . ALA A 1 117 ? -2.402 0.719 18.864 1.00 96.38 117 ALA A O 1
ATOM 911 N N . THR A 1 118 ? -2.821 1.735 16.910 1.00 94.94 118 THR A N 1
ATOM 912 C CA . THR A 1 118 ? -3.189 3.028 17.511 1.00 94.94 118 THR A CA 1
ATOM 913 C C . THR A 1 118 ? -4.389 2.893 18.452 1.00 94.94 118 THR A C 1
ATOM 915 O O . THR A 1 118 ? -4.345 3.406 19.568 1.00 94.94 118 THR A O 1
ATOM 918 N N . ARG A 1 119 ? -5.450 2.184 18.041 1.00 92.75 119 ARG A N 1
ATOM 919 C CA . ARG A 1 119 ? -6.652 1.966 18.869 1.00 92.75 119 ARG A CA 1
ATOM 920 C C . ARG A 1 119 ? -6.365 1.163 20.132 1.00 92.75 119 ARG A C 1
ATOM 922 O O . ARG A 1 119 ? -6.916 1.473 21.184 1.00 92.75 119 ARG A O 1
ATOM 929 N N . ALA A 1 120 ? -5.533 0.135 20.020 1.00 93.69 120 ALA A N 1
ATOM 930 C CA . ALA A 1 120 ? -5.148 -0.716 21.135 1.00 93.69 120 ALA A CA 1
ATOM 931 C C . ALA A 1 120 ? -4.103 -0.057 22.053 1.00 93.69 120 ALA A C 1
ATOM 933 O O . ALA A 1 120 ? -3.777 -0.611 23.101 1.00 93.69 120 ALA A O 1
ATOM 934 N N . GLY A 1 121 ? -3.558 1.105 21.669 1.00 94.81 121 GLY A N 1
ATOM 935 C CA . GLY A 1 121 ? -2.451 1.744 22.380 1.00 94.81 121 GLY A CA 1
ATOM 936 C C . GLY A 1 121 ? -1.165 0.913 22.343 1.00 94.81 121 GLY A C 1
ATOM 937 O O . GLY A 1 121 ? -0.331 1.036 23.237 1.00 94.81 121 GLY A O 1
ATOM 938 N N . THR A 1 122 ? -1.009 0.045 21.342 1.00 94.19 122 THR A N 1
ATOM 939 C CA . THR A 1 122 ? 0.175 -0.798 21.164 1.00 94.19 122 THR A CA 1
ATOM 940 C C . THR A 1 122 ? 1.166 -0.135 20.216 1.00 94.19 122 THR A C 1
ATOM 942 O O . THR A 1 122 ? 0.788 0.359 19.154 1.00 94.19 122 THR A O 1
ATOM 945 N N . GLY A 1 123 ? 2.448 -0.165 20.563 1.00 88.25 123 GLY A N 1
ATOM 946 C CA . GLY A 1 123 ? 3.520 0.318 19.701 1.00 88.25 123 GLY A CA 1
ATOM 947 C C . GLY A 1 123 ? 4.727 0.839 20.492 1.00 88.25 123 GLY A C 1
ATOM 948 O O . GLY A 1 123 ? 4.602 1.067 21.697 1.00 88.25 123 GLY A O 1
ATOM 949 N N . PRO A 1 124 ? 5.877 1.065 19.831 1.00 95.88 124 PRO A N 1
ATOM 950 C CA . PRO A 1 124 ? 6.152 0.778 18.416 1.00 95.88 124 PRO A CA 1
ATOM 951 C C . PRO A 1 124 ? 6.068 -0.719 18.082 1.00 95.88 124 PRO A C 1
ATOM 953 O O . PRO A 1 124 ? 6.173 -1.566 18.965 1.00 95.88 124 PRO A O 1
ATOM 956 N N . LEU A 1 125 ? 5.829 -1.038 16.809 1.00 97.62 125 LEU A N 1
ATOM 957 C CA . LEU A 1 125 ? 5.851 -2.410 16.300 1.00 97.62 125 LEU A CA 1
ATOM 958 C C . LEU A 1 125 ? 7.186 -2.678 15.608 1.00 97.62 125 LEU A C 1
ATOM 960 O O . LEU A 1 125 ? 7.792 -1.768 15.045 1.00 97.62 125 LEU A O 1
ATOM 964 N N . ARG A 1 126 ? 7.613 -3.937 15.586 1.00 96.88 126 ARG A N 1
ATOM 965 C CA . ARG A 1 126 ? 8.810 -4.373 14.858 1.00 96.88 126 ARG A CA 1
ATOM 966 C C . ARG A 1 126 ? 8.441 -5.402 13.806 1.00 96.88 126 ARG A C 1
ATOM 968 O O . ARG A 1 126 ? 7.473 -6.148 13.963 1.00 96.88 126 ARG A O 1
ATOM 975 N N . TYR A 1 127 ? 9.191 -5.419 12.709 1.00 95.25 127 TYR A N 1
ATOM 976 C CA . TYR A 1 127 ? 9.002 -6.426 11.670 1.00 95.25 127 TYR A CA 1
ATOM 977 C C . TYR A 1 127 ? 9.560 -7.767 12.119 1.00 95.25 127 TYR A C 1
ATOM 979 O O . TYR A 1 127 ? 10.719 -7.857 12.528 1.00 95.25 127 TYR A O 1
ATOM 987 N N . HIS A 1 128 ? 8.727 -8.799 12.011 1.00 90.75 128 HIS A N 1
ATOM 988 C CA . HIS A 1 128 ? 9.072 -10.151 12.409 1.00 90.75 128 HIS A CA 1
ATOM 989 C C . HIS A 1 128 ? 8.951 -11.103 11.215 1.00 90.75 128 HIS A C 1
ATOM 991 O O . HIS A 1 128 ? 7.975 -11.845 11.043 1.00 90.75 128 HIS A O 1
ATOM 997 N N . GLY A 1 129 ? 9.974 -11.074 10.364 1.00 87.69 129 GLY A N 1
ATOM 998 C CA . GLY A 1 129 ? 10.007 -11.862 9.144 1.00 87.69 129 GLY A CA 1
ATOM 999 C C . GLY A 1 129 ? 11.402 -12.008 8.545 1.00 87.69 129 GLY A C 1
ATOM 1000 O O . GLY A 1 129 ? 12.316 -11.266 8.897 1.00 87.69 129 GLY A O 1
ATOM 1001 N N . PRO A 1 130 ? 11.578 -12.977 7.637 1.00 84.25 130 PRO A N 1
ATOM 1002 C CA . PRO A 1 130 ? 12.884 -13.285 7.058 1.00 84.25 130 PRO A CA 1
ATOM 1003 C C . PRO A 1 130 ? 13.270 -12.371 5.881 1.00 84.25 130 PRO A C 1
ATOM 1005 O O . PRO A 1 130 ? 14.402 -12.456 5.413 1.00 84.25 130 PRO A O 1
ATOM 1008 N N . TYR A 1 131 ? 12.360 -11.513 5.393 1.00 83.38 131 TYR A N 1
ATOM 1009 C CA . TYR A 1 131 ? 12.515 -10.798 4.117 1.00 83.38 131 TYR A CA 1
ATOM 1010 C C . TYR A 1 131 ? 12.369 -9.267 4.243 1.00 83.38 131 TYR A C 1
ATOM 1012 O O . TYR A 1 131 ? 11.453 -8.684 3.646 1.00 83.38 131 TYR A O 1
ATOM 1020 N N . PRO A 1 132 ? 13.252 -8.569 4.984 1.00 89.06 132 PRO A N 1
ATOM 1021 C CA . PRO A 1 132 ? 13.326 -7.121 4.851 1.00 89.06 132 PRO A CA 1
ATOM 1022 C C . PRO A 1 132 ? 13.765 -6.756 3.431 1.00 89.06 132 PRO A C 1
ATOM 1024 O O . PRO A 1 132 ? 14.775 -7.234 2.925 1.00 89.06 132 PRO A O 1
ATOM 1027 N N . SER A 1 133 ? 12.990 -5.907 2.768 1.00 88.19 133 SER A N 1
ATOM 1028 C CA . SER A 1 133 ? 13.293 -5.424 1.422 1.00 88.19 133 SER A CA 1
ATOM 1029 C C . SER A 1 133 ? 13.005 -3.937 1.319 1.00 88.19 133 SER A C 1
ATOM 1031 O O . SER A 1 133 ? 12.197 -3.394 2.076 1.00 88.19 133 SER A O 1
ATOM 1033 N N . LEU A 1 134 ? 13.617 -3.266 0.342 1.00 87.44 134 LEU A N 1
ATOM 1034 C CA . LEU A 1 134 ? 13.341 -1.852 0.092 1.00 87.44 134 LEU A CA 1
ATOM 1035 C C . LEU A 1 134 ? 11.866 -1.621 -0.286 1.00 87.44 134 LEU A C 1
ATOM 1037 O O . LEU A 1 134 ? 11.277 -0.607 0.087 1.00 87.44 134 LEU A O 1
ATOM 1041 N N . ALA A 1 135 ? 11.243 -2.577 -0.982 1.00 86.00 135 ALA A N 1
ATOM 1042 C CA . ALA A 1 135 ? 9.819 -2.535 -1.306 1.00 86.00 135 ALA A CA 1
ATOM 1043 C C . ALA A 1 135 ? 8.936 -2.612 -0.046 1.00 86.00 135 ALA A C 1
ATOM 1045 O O . ALA A 1 135 ? 7.995 -1.826 0.101 1.00 86.00 135 ALA A O 1
ATOM 1046 N N . LEU A 1 136 ? 9.268 -3.507 0.892 1.00 91.12 136 LEU A N 1
ATOM 1047 C CA . LEU A 1 136 ? 8.582 -3.596 2.181 1.00 91.12 136 LEU A CA 1
ATOM 1048 C C . LEU A 1 136 ? 8.800 -2.329 3.014 1.00 91.12 136 LEU A C 1
ATOM 1050 O O . LEU A 1 136 ? 7.832 -1.776 3.524 1.00 91.12 136 LEU A O 1
ATOM 1054 N N . TRP A 1 137 ? 10.032 -1.818 3.087 1.00 92.94 137 TRP A N 1
ATOM 1055 C CA . TRP A 1 137 ? 10.345 -0.556 3.763 1.00 92.94 137 TRP A CA 1
ATOM 1056 C C . TRP A 1 137 ? 9.465 0.593 3.255 1.00 92.94 137 TRP A C 1
ATOM 1058 O O . TRP A 1 137 ? 8.777 1.249 4.037 1.00 92.94 137 TRP A O 1
ATOM 1068 N N . ARG A 1 138 ? 9.411 0.793 1.932 1.00 89.19 138 ARG A N 1
ATOM 1069 C CA . ARG A 1 138 ? 8.561 1.817 1.299 1.00 89.19 138 ARG A CA 1
ATOM 1070 C C . ARG A 1 138 ? 7.077 1.615 1.613 1.00 89.19 138 ARG A C 1
ATOM 1072 O O . ARG A 1 138 ? 6.368 2.590 1.851 1.00 89.19 138 ARG A O 1
ATOM 1079 N N . SER A 1 139 ? 6.618 0.366 1.656 1.00 91.12 139 SER A N 1
ATOM 1080 C CA . SER A 1 139 ? 5.233 0.032 2.014 1.00 91.12 139 SER A CA 1
ATOM 1081 C C . SER A 1 139 ? 4.927 0.355 3.479 1.00 91.12 139 SER A C 1
ATOM 1083 O O . SER A 1 139 ? 3.886 0.940 3.767 1.00 91.12 139 SER A O 1
ATOM 1085 N N . LEU A 1 140 ? 5.849 0.051 4.397 1.00 95.25 140 LEU A N 1
ATOM 1086 C CA . LEU A 1 140 ? 5.727 0.374 5.820 1.00 95.25 140 LEU A CA 1
ATOM 1087 C C . LEU A 1 140 ? 5.673 1.879 6.057 1.00 95.25 140 LEU A C 1
ATOM 1089 O O . LEU A 1 140 ? 4.829 2.345 6.816 1.00 95.25 140 LEU A O 1
ATOM 1093 N N . ARG A 1 141 ? 6.500 2.661 5.355 1.00 93.69 141 ARG A N 1
ATOM 1094 C CA . ARG A 1 141 ? 6.520 4.128 5.476 1.00 93.69 141 ARG A CA 1
ATOM 1095 C C . ARG A 1 141 ? 5.194 4.811 5.124 1.00 93.69 141 ARG A C 1
ATOM 1097 O O . ARG A 1 141 ? 4.994 5.951 5.544 1.00 93.69 141 ARG A O 1
ATOM 1104 N N . ALA A 1 142 ? 4.295 4.134 4.405 1.00 92.31 142 ALA A N 1
ATOM 1105 C CA . ALA A 1 142 ? 2.954 4.645 4.129 1.00 92.31 142 ALA A CA 1
ATOM 1106 C C . ALA A 1 142 ? 2.045 4.652 5.376 1.00 92.31 142 ALA A C 1
ATOM 1108 O O . ALA A 1 142 ? 1.187 5.526 5.493 1.00 92.31 142 ALA A O 1
ATOM 1109 N N . SER A 1 143 ? 2.236 3.719 6.313 1.00 96.00 143 SER A N 1
ATOM 1110 C CA . SER A 1 143 ? 1.353 3.528 7.484 1.00 96.00 143 SER A CA 1
ATOM 1111 C C . SER A 1 143 ? 2.085 3.596 8.832 1.00 96.00 143 SER A C 1
ATOM 1113 O O . SER A 1 143 ? 1.467 3.485 9.889 1.00 96.00 143 SER A O 1
ATOM 1115 N N . PHE A 1 144 ? 3.407 3.762 8.809 1.00 97.06 144 PHE A N 1
ATOM 1116 C CA . PHE A 1 144 ? 4.257 3.800 9.992 1.00 97.06 144 PHE A CA 1
ATOM 1117 C C . PHE A 1 144 ? 5.354 4.859 9.862 1.00 97.06 144 PHE A C 1
ATOM 1119 O O . PHE A 1 144 ? 5.817 5.193 8.764 1.00 97.06 144 PHE A O 1
ATOM 1126 N N . ARG A 1 145 ? 5.833 5.349 11.008 1.00 95.75 145 ARG A N 1
ATOM 1127 C CA . ARG A 1 145 ? 7.035 6.182 11.114 1.00 95.75 145 ARG A CA 1
ATOM 1128 C C . ARG A 1 145 ? 8.166 5.405 11.766 1.00 95.75 145 ARG A C 1
ATOM 1130 O O . ARG A 1 145 ? 7.995 4.811 12.819 1.00 95.75 145 ARG A O 1
ATOM 1137 N N . ALA A 1 146 ? 9.335 5.484 11.148 1.00 95.94 146 ALA A N 1
ATOM 1138 C CA . ALA A 1 146 ? 10.605 5.067 11.725 1.00 95.94 146 ALA A CA 1
ATOM 1139 C C . ALA A 1 146 ? 11.469 6.335 11.864 1.00 95.94 146 ALA A C 1
ATOM 1141 O O . ALA A 1 146 ? 11.919 6.860 10.840 1.00 95.94 146 ALA A O 1
ATOM 1142 N N . PRO A 1 147 ? 11.586 6.922 13.068 1.00 92.00 147 PRO A N 1
ATOM 1143 C CA . PRO A 1 147 ? 12.182 8.247 13.248 1.00 92.00 147 PRO A CA 1
ATOM 1144 C C . PRO A 1 147 ? 13.713 8.245 13.173 1.00 92.00 147 PRO A C 1
ATOM 1146 O O . PRO A 1 147 ? 14.297 9.298 12.927 1.00 92.00 147 PRO A O 1
ATOM 1149 N N . ALA A 1 148 ? 14.367 7.097 13.383 1.00 92.31 148 ALA A N 1
ATOM 1150 C CA . ALA A 1 148 ? 15.822 7.034 13.343 1.00 92.31 148 ALA A CA 1
ATOM 1151 C C . ALA A 1 148 ? 16.342 7.269 11.906 1.00 92.31 148 ALA A C 1
ATOM 1153 O O . ALA A 1 148 ? 15.806 6.679 10.962 1.00 92.31 148 ALA A O 1
ATOM 1154 N N . PRO A 1 149 ? 17.367 8.121 11.717 1.00 90.88 149 PRO A N 1
ATOM 1155 C CA . PRO A 1 149 ? 17.863 8.495 10.390 1.00 90.88 149 PRO A CA 1
ATOM 1156 C C . PRO A 1 149 ? 18.503 7.322 9.630 1.00 90.88 149 PRO A C 1
ATOM 1158 O O . PRO A 1 149 ? 18.463 7.296 8.405 1.00 90.88 149 PRO A O 1
ATOM 1161 N N . ASP A 1 150 ? 19.039 6.338 10.351 1.00 94.19 150 ASP A N 1
ATOM 1162 C CA . ASP A 1 150 ? 19.674 5.115 9.847 1.00 94.19 150 ASP A CA 1
ATOM 1163 C C . ASP A 1 150 ? 18.707 3.917 9.773 1.00 94.19 150 ASP A C 1
ATOM 1165 O O . ASP A 1 150 ? 19.111 2.794 9.467 1.00 94.19 150 ASP A O 1
ATOM 1169 N N . ALA A 1 151 ? 17.416 4.124 10.061 1.00 95.69 151 ALA A N 1
ATOM 1170 C CA . ALA A 1 151 ? 16.449 3.036 10.188 1.00 95.69 151 ALA A CA 1
ATOM 1171 C C . ALA A 1 151 ? 16.302 2.204 8.905 1.00 95.69 151 ALA A C 1
ATOM 1173 O O . ALA A 1 151 ? 16.083 0.999 8.992 1.00 95.69 151 ALA A O 1
ATOM 1174 N N . GLN A 1 152 ? 16.436 2.819 7.724 1.00 94.69 152 GLN A N 1
ATOM 1175 C CA . GLN A 1 152 ? 16.386 2.088 6.456 1.00 94.69 152 GLN A CA 1
ATOM 1176 C C . GLN A 1 152 ? 17.571 1.126 6.324 1.00 94.69 152 GLN A C 1
ATOM 1178 O O . GLN A 1 152 ? 17.378 -0.038 5.982 1.00 94.69 152 GLN A O 1
ATOM 1183 N N . ASP A 1 153 ? 18.780 1.598 6.620 1.00 93.19 153 ASP A N 1
ATOM 1184 C CA . ASP A 1 153 ? 19.999 0.802 6.477 1.00 93.19 153 ASP A CA 1
ATOM 1185 C C . ASP A 1 153 ? 19.998 -0.358 7.475 1.00 93.19 153 ASP A C 1
ATOM 1187 O O . ASP A 1 153 ? 20.256 -1.500 7.103 1.00 93.19 153 ASP A O 1
ATOM 1191 N N . ARG A 1 154 ? 19.576 -0.101 8.720 1.00 93.62 154 ARG A N 1
ATOM 1192 C CA . ARG A 1 154 ? 19.345 -1.142 9.734 1.00 93.62 154 ARG A CA 1
ATOM 1193 C C . ARG A 1 154 ? 18.280 -2.149 9.327 1.00 93.62 154 ARG A C 1
ATOM 1195 O O . ARG A 1 154 ? 18.434 -3.336 9.597 1.00 93.62 154 ARG A O 1
ATOM 1202 N N . PHE A 1 155 ? 17.199 -1.689 8.701 1.00 93.75 155 PHE A N 1
ATOM 1203 C CA . PHE A 1 155 ? 16.133 -2.573 8.246 1.00 93.75 155 PHE A CA 1
ATOM 1204 C C . PHE A 1 155 ? 16.633 -3.539 7.170 1.00 93.75 155 PHE A C 1
ATOM 1206 O O . PHE A 1 155 ? 16.266 -4.709 7.184 1.00 93.75 155 PHE A O 1
ATOM 1213 N N . LEU A 1 156 ? 17.477 -3.054 6.257 1.00 91.31 156 LEU A N 1
ATOM 1214 C CA . LEU A 1 156 ? 18.021 -3.826 5.138 1.00 91.31 156 LEU A CA 1
ATOM 1215 C C . LEU A 1 156 ? 19.299 -4.604 5.489 1.00 91.31 156 LEU A C 1
ATOM 1217 O O . LEU A 1 156 ? 19.729 -5.450 4.702 1.00 91.31 156 LEU A O 1
ATOM 1221 N N . ALA A 1 157 ? 19.893 -4.352 6.657 1.00 88.44 157 ALA A N 1
ATOM 1222 C CA . ALA A 1 157 ? 21.092 -5.039 7.115 1.00 88.44 157 ALA A CA 1
ATOM 1223 C C . ALA A 1 157 ? 20.879 -6.562 7.164 1.00 88.44 157 ALA A C 1
ATOM 1225 O O . ALA A 1 157 ? 19.888 -7.066 7.701 1.00 88.44 157 ALA A O 1
ATOM 1226 N N . ASP A 1 158 ? 21.823 -7.304 6.582 1.00 84.06 158 ASP A N 1
ATOM 1227 C CA . ASP A 1 158 ? 21.822 -8.770 6.504 1.00 84.06 158 ASP A CA 1
ATOM 1228 C C . ASP A 1 158 ? 20.572 -9.394 5.854 1.00 84.06 158 ASP A C 1
ATOM 1230 O O . ASP A 1 158 ? 20.316 -10.589 6.033 1.00 84.06 158 ASP A O 1
ATOM 1234 N N . ALA A 1 159 ? 19.793 -8.625 5.079 1.00 83.50 159 ALA A N 1
ATOM 1235 C CA . ALA A 1 159 ? 18.554 -9.093 4.452 1.00 83.50 159 ALA A CA 1
ATOM 1236 C C . ALA A 1 159 ? 18.746 -10.408 3.682 1.00 83.50 159 ALA A C 1
ATOM 1238 O O . ALA A 1 159 ? 17.993 -11.366 3.863 1.00 83.50 159 ALA A O 1
ATOM 1239 N N . GLN A 1 160 ? 19.806 -10.482 2.873 1.00 80.25 160 GLN A N 1
ATOM 1240 C CA . GLN A 1 160 ? 20.139 -11.664 2.082 1.00 80.25 160 GLN A CA 1
ATOM 1241 C C . GLN A 1 160 ? 20.514 -12.866 2.960 1.00 80.25 160 GLN A C 1
ATOM 1243 O O . GLN A 1 160 ? 20.017 -13.970 2.739 1.00 80.25 160 GLN A O 1
ATOM 1248 N N . ALA A 1 161 ? 21.356 -12.667 3.978 1.00 82.50 161 ALA A N 1
ATOM 1249 C CA . ALA A 1 161 ? 21.769 -13.741 4.879 1.00 82.50 161 ALA A CA 1
ATOM 1250 C C . ALA A 1 161 ? 20.579 -14.299 5.680 1.00 82.50 161 ALA A C 1
ATOM 1252 O O . ALA A 1 161 ? 20.460 -15.513 5.854 1.00 82.50 161 ALA A O 1
ATOM 1253 N N . ARG A 1 162 ? 19.661 -13.430 6.123 1.00 81.88 162 ARG A N 1
ATOM 1254 C CA . ARG A 1 162 ? 18.418 -13.815 6.812 1.00 81.88 162 ARG A CA 1
ATOM 1255 C C . ARG A 1 162 ? 17.484 -14.607 5.904 1.00 81.88 162 ARG A C 1
ATOM 1257 O O . ARG A 1 162 ? 16.994 -15.658 6.324 1.00 81.88 162 ARG A O 1
ATOM 1264 N N . ALA A 1 163 ? 17.299 -14.137 4.670 1.00 80.12 163 ALA A N 1
ATOM 1265 C CA . ALA A 1 163 ? 16.467 -14.794 3.671 1.00 80.12 163 ALA A CA 1
ATOM 1266 C C . ALA A 1 163 ? 16.975 -16.210 3.358 1.00 80.12 163 ALA A C 1
ATOM 1268 O O . ALA A 1 163 ? 16.196 -17.160 3.413 1.00 80.12 163 ALA A O 1
ATOM 1269 N N . LEU A 1 164 ? 18.282 -16.365 3.110 1.00 81.38 164 LEU A N 1
ATOM 1270 C CA . LEU A 1 164 ? 18.912 -17.662 2.829 1.00 81.38 164 LEU A CA 1
ATOM 1271 C C . LEU A 1 164 ? 18.854 -18.619 4.022 1.00 81.38 164 LEU A C 1
ATOM 1273 O O . LEU A 1 164 ? 18.673 -19.820 3.847 1.00 81.38 164 LEU A O 1
ATOM 1277 N N . ALA A 1 165 ? 18.992 -18.097 5.241 1.00 80.81 165 ALA A N 1
ATOM 1278 C CA . ALA A 1 165 ? 18.916 -18.910 6.447 1.00 80.81 165 ALA A CA 1
ATOM 1279 C C . ALA A 1 165 ? 17.474 -19.278 6.842 1.00 80.81 165 ALA A C 1
ATOM 1281 O O . ALA A 1 165 ? 17.294 -20.019 7.809 1.00 80.81 165 ALA A O 1
ATOM 1282 N N . GLY A 1 166 ? 16.454 -18.723 6.170 1.00 73.06 166 GLY A N 1
ATOM 1283 C CA . GLY A 1 166 ? 15.044 -18.889 6.538 1.00 73.06 166 GLY A CA 1
ATOM 1284 C C . GLY A 1 166 ? 14.740 -18.451 7.975 1.00 73.06 166 GLY A C 1
ATOM 1285 O O . GLY A 1 166 ? 13.764 -18.901 8.574 1.00 73.06 166 GLY A O 1
ATOM 1286 N N . ARG A 1 167 ? 15.603 -17.616 8.572 1.00 73.88 167 ARG A N 1
ATOM 1287 C CA . ARG A 1 167 ? 15.508 -17.248 9.986 1.00 73.88 167 ARG A CA 1
ATOM 1288 C C . ARG A 1 167 ? 14.420 -16.204 10.156 1.00 73.88 167 ARG A C 1
ATOM 1290 O O . ARG A 1 167 ? 14.583 -15.052 9.758 1.00 73.88 167 ARG A O 1
ATOM 1297 N N . ARG A 1 168 ? 13.327 -16.602 10.802 1.00 78.62 168 ARG A N 1
ATOM 1298 C CA . ARG A 1 168 ? 12.345 -15.665 11.342 1.00 78.62 168 ARG A CA 1
ATOM 1299 C C . ARG A 1 168 ? 12.955 -15.002 12.577 1.00 78.62 168 ARG A C 1
ATOM 1301 O O . ARG A 1 168 ? 13.516 -15.681 13.435 1.00 78.62 168 ARG A O 1
ATOM 1308 N N . GLY A 1 169 ? 12.865 -13.685 12.650 1.00 80.94 169 GLY A N 1
ATOM 1309 C CA . GLY A 1 169 ? 13.335 -12.945 13.805 1.00 80.94 169 GLY A CA 1
ATOM 1310 C C . GLY A 1 169 ? 12.927 -11.493 13.720 1.00 80.94 169 GLY A C 1
ATOM 1311 O O . GLY A 1 169 ? 12.619 -10.975 12.645 1.00 80.94 169 GLY A O 1
ATOM 1312 N N . GLU A 1 170 ? 12.936 -10.857 14.878 1.00 88.94 170 GLU A N 1
ATOM 1313 C CA . GLU A 1 170 ? 12.698 -9.434 14.994 1.00 88.94 170 GLU A CA 1
ATOM 1314 C C . GLU A 1 170 ? 13.840 -8.652 14.333 1.00 88.94 170 GLU A C 1
ATOM 1316 O O . GLU A 1 170 ? 15.026 -8.979 14.478 1.00 88.94 170 GLU A O 1
ATOM 1321 N N . ILE A 1 171 ? 13.473 -7.625 13.575 1.00 91.19 171 ILE A N 1
ATOM 1322 C CA . ILE A 1 171 ? 14.403 -6.597 13.124 1.00 91.19 171 ILE A CA 1
ATOM 1323 C C . ILE A 1 171 ? 14.303 -5.441 14.102 1.00 91.19 171 ILE A C 1
ATOM 1325 O O . ILE A 1 171 ? 13.214 -4.917 14.338 1.00 91.19 171 ILE A O 1
ATOM 1329 N N . ASP A 1 172 ? 15.447 -5.037 14.649 1.00 92.06 172 ASP A N 1
ATOM 1330 C CA . ASP A 1 172 ? 15.546 -3.897 15.552 1.00 92.06 172 ASP A CA 1
ATOM 1331 C C . ASP A 1 172 ? 15.378 -2.602 14.750 1.00 92.06 172 ASP A C 1
ATOM 1333 O O . ASP A 1 172 ? 16.348 -1.926 14.420 1.00 92.06 172 ASP A O 1
ATOM 1337 N N . VAL A 1 173 ? 14.141 -2.300 14.364 1.00 96.25 173 VAL A N 1
ATOM 1338 C CA . VAL A 1 173 ? 13.684 -1.016 13.834 1.00 96.25 173 VAL A CA 1
ATOM 1339 C C . VAL A 1 173 ? 12.263 -0.799 14.336 1.00 96.25 173 VAL A C 1
ATOM 1341 O O . VAL A 1 173 ? 11.353 -1.562 14.009 1.00 96.25 173 VAL A O 1
ATOM 1344 N N . ASP A 1 174 ? 12.086 0.260 15.118 1.00 97.19 174 ASP A N 1
ATOM 1345 C CA . ASP A 1 174 ? 10.797 0.635 15.683 1.00 97.19 174 ASP A CA 1
ATOM 1346 C C . ASP A 1 174 ? 9.937 1.362 14.641 1.00 97.19 174 ASP A C 1
ATOM 1348 O O . ASP A 1 174 ? 10.283 2.438 14.143 1.00 97.19 174 ASP A O 1
ATOM 1352 N N . PHE A 1 175 ? 8.785 0.772 14.328 1.00 98.06 175 PHE A N 1
ATOM 1353 C CA . PHE A 1 175 ? 7.756 1.346 13.473 1.00 98.06 175 PHE A CA 1
ATOM 1354 C C . PHE A 1 175 ? 6.593 1.831 14.335 1.00 98.06 175 PHE A C 1
ATOM 1356 O O . PHE A 1 175 ? 5.776 1.054 14.831 1.00 98.06 175 PHE A O 1
ATOM 1363 N N . HIS A 1 176 ? 6.502 3.144 14.511 1.00 97.75 176 HIS A N 1
ATOM 1364 C CA . HIS A 1 176 ? 5.400 3.783 15.215 1.00 97.75 176 HIS A CA 1
ATOM 1365 C C . HIS A 1 176 ? 4.171 3.835 14.302 1.00 97.75 176 HIS A C 1
ATOM 1367 O O . HIS A 1 176 ? 4.290 4.367 13.192 1.00 97.75 176 HIS A O 1
ATOM 1373 N N . PRO A 1 177 ? 3.012 3.299 14.728 1.00 97.44 177 PRO A N 1
ATOM 1374 C CA . PRO A 1 177 ? 1.778 3.403 13.962 1.00 97.44 177 PRO A CA 1
ATOM 1375 C C . PRO A 1 177 ? 1.450 4.862 13.650 1.00 97.44 177 PRO A C 1
ATOM 1377 O O . PRO A 1 177 ? 1.339 5.692 14.550 1.00 97.44 177 PRO A O 1
ATOM 1380 N N . ASP A 1 178 ? 1.301 5.160 12.366 1.00 95.56 178 ASP A N 1
ATOM 1381 C CA . ASP A 1 178 ? 0.859 6.457 11.871 1.00 95.56 178 ASP A CA 1
ATOM 1382 C C . ASP A 1 178 ? -0.051 6.157 10.677 1.00 95.56 178 ASP A C 1
ATOM 1384 O O . ASP A 1 178 ? 0.398 6.138 9.524 1.00 95.56 178 ASP A O 1
ATOM 1388 N N . PRO A 1 179 ? -1.317 5.796 10.927 1.00 94.62 179 PRO A N 1
ATOM 1389 C CA . PRO A 1 179 ? -2.222 5.406 9.863 1.00 94.62 179 PRO A CA 1
ATOM 1390 C C . PRO A 1 179 ? -2.726 6.624 9.080 1.00 94.62 179 PRO A C 1
ATOM 1392 O O . PRO A 1 179 ? -2.782 7.741 9.592 1.00 94.62 179 PRO A O 1
ATOM 1395 N N . HIS A 1 180 ? -3.108 6.409 7.827 1.00 93.31 180 HIS A N 1
ATOM 1396 C CA . HIS A 1 180 ? -3.604 7.448 6.922 1.00 93.31 180 HIS A CA 1
ATOM 1397 C C . HIS A 1 180 ? -5.084 7.242 6.600 1.00 93.31 180 HIS A C 1
ATOM 1399 O O . HIS A 1 180 ? -5.591 6.128 6.684 1.00 93.31 180 HIS A O 1
ATOM 1405 N N . ALA A 1 181 ? -5.779 8.299 6.186 1.00 92.00 181 ALA A N 1
ATOM 1406 C CA . ALA A 1 181 ? -7.155 8.213 5.709 1.00 92.00 181 ALA A CA 1
ATOM 1407 C C . ALA A 1 181 ? -7.201 8.061 4.183 1.00 92.00 181 ALA A C 1
ATOM 1409 O O . ALA A 1 181 ? -6.358 8.606 3.465 1.00 92.00 181 ALA A O 1
ATOM 1410 N N . TRP A 1 182 ? -8.224 7.356 3.701 1.00 93.06 182 TRP A N 1
ATOM 1411 C CA . TRP A 1 182 ? -8.565 7.259 2.284 1.00 93.06 182 TRP A CA 1
ATOM 1412 C C . TRP A 1 182 ? -9.870 7.992 1.977 1.00 93.06 182 TRP A C 1
ATOM 1414 O O . TRP A 1 182 ? -10.739 8.108 2.843 1.00 93.06 182 TRP A O 1
ATOM 1424 N N . GLY A 1 183 ? -9.984 8.488 0.749 1.00 92.56 183 GLY A N 1
ATOM 1425 C CA . GLY A 1 183 ? -11.203 9.073 0.195 1.00 92.56 183 GLY A CA 1
ATOM 1426 C C . GLY A 1 183 ? -11.262 8.867 -1.316 1.00 92.56 183 GLY A C 1
ATOM 1427 O O . GLY A 1 183 ? -10.221 8.823 -1.973 1.00 92.56 183 GLY A O 1
ATOM 1428 N N . TRP A 1 184 ? -12.470 8.741 -1.863 1.00 93.62 184 TRP A N 1
ATOM 1429 C CA . TRP A 1 184 ? -12.689 8.481 -3.291 1.00 93.62 184 TRP A CA 1
ATOM 1430 C C . TRP A 1 184 ? -13.468 9.630 -3.929 1.00 93.62 184 TRP A C 1
ATOM 1432 O O . TRP A 1 184 ? -14.678 9.514 -4.124 1.00 93.62 184 TRP A O 1
ATOM 1442 N N . PRO A 1 185 ? -12.802 10.742 -4.296 1.00 93.44 185 PRO A N 1
ATOM 1443 C CA . PRO A 1 185 ? -13.476 11.854 -4.969 1.00 93.44 185 PRO A CA 1
ATOM 1444 C C . PRO A 1 185 ? -14.035 11.458 -6.347 1.00 93.44 185 PRO A C 1
ATOM 1446 O O . PRO A 1 185 ? -14.852 12.174 -6.915 1.00 93.44 185 PRO A O 1
ATOM 1449 N N . HIS A 1 186 ? -13.592 10.323 -6.896 1.00 92.88 186 HIS A N 1
ATOM 1450 C CA . HIS A 1 186 ? -14.029 9.780 -8.175 1.00 92.88 186 HIS A CA 1
ATOM 1451 C C . HIS A 1 186 ? -13.860 8.244 -8.173 1.00 92.88 186 HIS A C 1
ATOM 1453 O O . HIS A 1 186 ? -12.905 7.759 -7.568 1.00 92.88 186 HIS A O 1
ATOM 1459 N N . PRO A 1 187 ? -14.684 7.447 -8.887 1.00 90.56 187 PRO A N 1
ATOM 1460 C CA . PRO A 1 187 ? -14.590 5.975 -8.877 1.00 90.56 187 PRO A CA 1
ATOM 1461 C C . PRO A 1 187 ? -13.220 5.393 -9.259 1.00 90.56 187 PRO A C 1
ATOM 1463 O O . PRO A 1 187 ? -12.858 4.308 -8.820 1.00 90.56 187 PRO A O 1
ATOM 1466 N N . ARG A 1 188 ? -12.455 6.123 -10.076 1.00 92.06 188 ARG A N 1
ATOM 1467 C CA . ARG A 1 188 ? -11.106 5.745 -10.538 1.00 92.06 188 ARG A CA 1
ATOM 1468 C C . ARG A 1 188 ? -9.972 6.268 -9.652 1.00 92.06 188 ARG A C 1
ATOM 1470 O O . ARG A 1 188 ? -8.811 5.980 -9.938 1.00 92.06 188 ARG A O 1
ATOM 1477 N N . ILE A 1 189 ? -10.286 7.087 -8.646 1.00 94.81 189 ILE A N 1
ATOM 1478 C CA . ILE A 1 189 ? -9.304 7.847 -7.870 1.00 94.81 189 ILE A CA 1
ATOM 1479 C C . ILE A 1 189 ? -9.475 7.552 -6.385 1.00 94.81 189 ILE A C 1
ATOM 1481 O O . ILE A 1 189 ? -10.544 7.777 -5.827 1.00 94.81 189 ILE A O 1
ATOM 1485 N N . CYS A 1 190 ? -8.392 7.141 -5.733 1.00 95.75 190 CYS A N 1
ATOM 1486 C CA . CYS A 1 190 ? -8.303 7.097 -4.277 1.00 95.75 190 CYS A CA 1
ATOM 1487 C C . CYS A 1 190 ? -7.233 8.077 -3.811 1.00 95.75 190 CYS A C 1
ATOM 1489 O O . CYS A 1 190 ? -6.086 8.009 -4.247 1.00 95.75 190 CYS A O 1
ATOM 1491 N N . VAL A 1 191 ? -7.580 8.961 -2.888 1.00 96.06 191 VAL A N 1
ATOM 1492 C CA . VAL A 1 191 ? -6.651 9.901 -2.266 1.00 96.06 191 VAL A CA 1
ATOM 1493 C C . VAL A 1 191 ? -6.264 9.374 -0.897 1.00 96.06 191 VAL A C 1
ATOM 1495 O O . VAL A 1 191 ? -7.123 9.084 -0.068 1.00 96.06 191 VAL A O 1
ATOM 1498 N N . GLN A 1 192 ? -4.962 9.270 -0.655 1.00 95.19 192 GLN A N 1
ATOM 1499 C CA . GLN A 1 192 ? -4.391 8.968 0.646 1.00 95.19 192 GLN A CA 1
ATOM 1500 C C . GLN A 1 192 ? -3.888 10.253 1.301 1.00 95.19 192 GLN A C 1
ATOM 1502 O O . GLN A 1 192 ? -3.000 10.933 0.778 1.00 95.19 192 GLN A O 1
ATOM 1507 N N . ARG A 1 193 ? -4.430 10.548 2.484 1.00 93.81 193 ARG A N 1
ATOM 1508 C CA . ARG A 1 193 ? -4.132 11.760 3.249 1.00 93.81 193 ARG A CA 1
ATOM 1509 C C . ARG A 1 193 ? -3.751 11.464 4.691 1.00 93.81 193 ARG A C 1
ATOM 1511 O O . ARG A 1 193 ? -4.223 10.498 5.293 1.00 93.81 193 ARG A O 1
ATOM 1518 N N . ARG A 1 194 ? -2.945 12.350 5.261 1.00 91.88 194 ARG A N 1
ATOM 1519 C CA . ARG A 1 194 ? -2.604 12.368 6.680 1.00 91.88 194 ARG A CA 1
ATOM 1520 C C . ARG A 1 194 ? -2.797 13.771 7.221 1.00 91.88 194 ARG A C 1
ATOM 1522 O O . ARG A 1 194 ? -2.120 14.701 6.789 1.00 91.88 194 ARG A O 1
ATOM 1529 N N . GLY A 1 195 ? -3.745 13.915 8.145 1.00 89.00 195 GLY A N 1
ATOM 1530 C CA . GLY A 1 195 ? -4.295 15.233 8.455 1.00 89.00 195 GLY A CA 1
ATOM 1531 C C . GLY A 1 195 ? -4.806 15.887 7.170 1.00 89.00 195 GLY A C 1
ATOM 1532 O O . GLY A 1 195 ? -5.518 15.246 6.394 1.00 89.00 195 GLY A O 1
ATOM 1533 N N . ASP A 1 196 ? -4.355 17.111 6.916 1.00 88.88 196 ASP A N 1
ATOM 1534 C CA . ASP A 1 196 ? -4.745 17.906 5.745 1.00 88.88 196 ASP A CA 1
ATOM 1535 C C . ASP A 1 196 ? -3.816 17.714 4.534 1.00 88.88 196 ASP A C 1
ATOM 1537 O O . ASP A 1 196 ? -3.981 18.361 3.503 1.00 88.88 196 ASP A O 1
ATOM 1541 N N . VAL A 1 197 ? -2.816 16.833 4.641 1.00 93.25 197 VAL A N 1
ATOM 1542 C CA . VAL A 1 197 ? -1.794 16.646 3.607 1.00 93.25 197 VAL A CA 1
ATOM 1543 C C . VAL A 1 197 ? -2.099 15.405 2.778 1.00 93.25 197 VAL A C 1
ATOM 1545 O O . VAL A 1 197 ? -2.118 14.288 3.297 1.00 93.25 197 VAL A O 1
ATOM 1548 N N . VAL A 1 198 ? -2.262 15.582 1.466 1.00 96.25 198 VAL A N 1
ATOM 1549 C CA . VAL A 1 198 ? -2.246 14.472 0.505 1.00 96.25 198 VAL A CA 1
ATOM 1550 C C . VAL A 1 198 ? -0.811 13.963 0.348 1.00 96.25 198 VAL A C 1
ATOM 1552 O O . VAL A 1 198 ? 0.084 14.707 -0.071 1.00 96.25 198 VAL A O 1
ATOM 1555 N N . GLU A 1 199 ? -0.596 12.692 0.695 1.00 95.56 199 GLU A N 1
ATOM 1556 C CA . GLU A 1 199 ? 0.701 12.005 0.585 1.00 95.56 199 GLU A CA 1
ATOM 1557 C C . GLU A 1 199 ? 0.790 11.172 -0.705 1.00 95.56 199 GLU A C 1
ATOM 1559 O O . GLU A 1 199 ? 1.868 11.032 -1.283 1.00 95.56 199 GLU A O 1
ATOM 1564 N N . ARG A 1 200 ? -0.337 10.613 -1.163 1.00 95.94 200 ARG A N 1
ATOM 1565 C CA . ARG A 1 200 ? -0.394 9.719 -2.325 1.00 95.94 200 ARG A CA 1
ATOM 1566 C C . ARG A 1 200 ? -1.764 9.767 -2.988 1.00 95.94 200 ARG A C 1
ATOM 1568 O O . ARG A 1 200 ? -2.784 9.921 -2.322 1.00 95.94 200 ARG A O 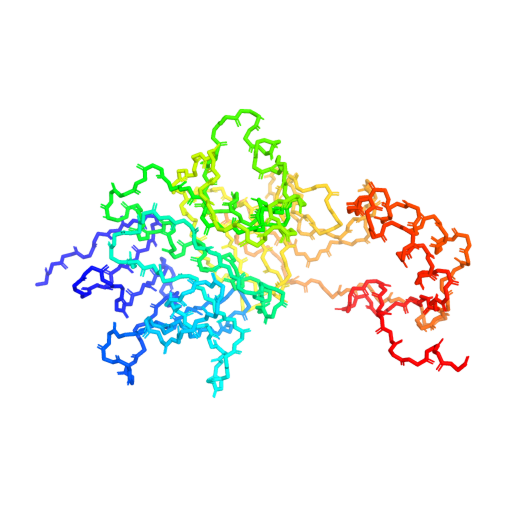1
ATOM 1575 N N . VAL A 1 201 ? -1.788 9.560 -4.298 1.00 96.75 201 VAL A N 1
ATOM 1576 C CA . VAL A 1 201 ? -3.016 9.369 -5.076 1.00 96.75 201 VAL A CA 1
ATOM 1577 C C . VAL A 1 201 ? -2.918 8.064 -5.846 1.00 96.75 201 VAL A C 1
ATOM 1579 O O . VAL A 1 201 ? -1.876 7.764 -6.412 1.00 96.75 201 VAL A O 1
ATOM 1582 N N . TYR A 1 202 ? -3.994 7.291 -5.890 1.00 95.19 202 TYR A N 1
ATOM 1583 C CA . TYR A 1 202 ? -4.123 6.147 -6.778 1.00 95.19 202 TYR A CA 1
ATOM 1584 C C . TYR A 1 202 ? -5.043 6.521 -7.931 1.00 95.19 202 TYR A C 1
ATOM 1586 O O . TYR A 1 202 ? -6.154 6.982 -7.688 1.00 95.19 202 TYR A O 1
ATOM 1594 N N . LEU A 1 203 ? -4.596 6.297 -9.164 1.00 93.44 203 LEU A N 1
ATOM 1595 C CA . LEU A 1 203 ? -5.417 6.397 -10.370 1.00 93.44 203 LEU A CA 1
ATOM 1596 C C . LEU A 1 203 ? -5.456 5.021 -11.032 1.00 93.44 203 LEU A C 1
ATOM 1598 O O . LEU A 1 203 ? -4.403 4.480 -11.372 1.00 93.44 203 LEU A O 1
ATOM 1602 N N . ASP A 1 204 ? -6.651 4.445 -11.170 1.00 89.00 204 ASP A N 1
ATOM 1603 C CA . ASP A 1 204 ? -6.853 3.077 -11.674 1.00 89.00 204 ASP A CA 1
ATOM 1604 C C . ASP A 1 204 ? -5.965 2.052 -10.927 1.00 89.00 204 ASP A C 1
ATOM 1606 O O . ASP A 1 204 ? -5.300 1.200 -11.517 1.00 89.00 204 ASP A O 1
ATOM 1610 N N . GLY A 1 205 ? -5.869 2.205 -9.599 1.00 88.00 205 GLY A N 1
ATOM 1611 C CA . GLY A 1 205 ? -5.045 1.365 -8.722 1.00 88.00 205 GLY A CA 1
ATOM 1612 C C . GLY A 1 205 ? -3.533 1.631 -8.763 1.00 88.00 205 GLY A C 1
ATOM 1613 O O . GLY A 1 205 ? -2.790 1.009 -8.000 1.00 88.00 205 GLY A O 1
ATOM 1614 N N . ARG A 1 206 ? -3.042 2.556 -9.601 1.00 90.00 206 ARG A N 1
ATOM 1615 C CA . ARG A 1 206 ? -1.609 2.898 -9.686 1.00 90.00 206 ARG A CA 1
ATOM 1616 C C . ARG A 1 206 ? -1.257 4.066 -8.763 1.00 90.00 206 ARG A C 1
ATOM 1618 O O . ARG A 1 206 ? -1.898 5.109 -8.882 1.00 90.00 206 ARG A O 1
ATOM 1625 N N . PRO A 1 207 ? -0.256 3.926 -7.875 1.00 92.50 207 PRO A N 1
ATOM 1626 C CA . PRO A 1 207 ? 0.117 4.977 -6.935 1.00 92.50 207 PRO A CA 1
ATOM 1627 C C . PRO A 1 207 ? 0.973 6.073 -7.587 1.00 92.50 207 PRO A C 1
ATOM 1629 O O . PRO A 1 207 ? 1.898 5.797 -8.346 1.00 92.50 207 PRO A O 1
ATOM 1632 N N . TYR A 1 208 ? 0.689 7.314 -7.207 1.00 94.88 208 TYR A N 1
ATOM 1633 C CA . TYR A 1 208 ? 1.469 8.519 -7.451 1.00 94.88 208 TYR A CA 1
ATOM 1634 C C . TYR A 1 208 ? 1.836 9.090 -6.085 1.00 94.88 208 TYR A C 1
ATOM 1636 O O . TYR A 1 208 ? 0.986 9.615 -5.362 1.00 94.88 208 TYR A O 1
ATOM 1644 N N . ASP A 1 209 ? 3.098 8.919 -5.712 1.00 93.38 209 ASP A N 1
ATOM 1645 C CA . ASP A 1 209 ? 3.637 9.303 -4.410 1.00 93.38 209 ASP A CA 1
ATOM 1646 C C . ASP A 1 209 ? 4.165 10.738 -4.429 1.00 93.38 209 ASP A C 1
ATOM 1648 O O . ASP A 1 209 ? 4.921 11.119 -5.330 1.00 93.38 209 ASP A O 1
ATOM 1652 N N . ARG A 1 210 ? 3.816 11.533 -3.413 1.00 94.25 210 ARG A N 1
ATOM 1653 C CA . ARG A 1 210 ? 4.379 12.874 -3.235 1.00 94.25 210 ARG A CA 1
ATOM 1654 C C . ARG A 1 210 ? 5.848 12.779 -2.836 1.00 94.25 210 ARG A C 1
ATOM 1656 O O . ARG A 1 210 ? 6.210 12.003 -1.955 1.00 94.25 210 ARG A O 1
ATOM 1663 N N . GLY A 1 211 ? 6.700 13.570 -3.485 1.00 88.12 211 GLY A N 1
ATOM 1664 C CA . GLY A 1 211 ? 8.147 13.559 -3.233 1.00 88.12 211 GLY A CA 1
ATOM 1665 C C . GLY A 1 211 ? 8.877 12.312 -3.751 1.00 88.12 211 GLY A C 1
ATOM 1666 O O . GLY A 1 211 ? 10.045 12.110 -3.428 1.00 88.12 211 GLY A O 1
ATOM 1667 N N . SER A 1 212 ? 8.213 11.472 -4.550 1.00 88.12 212 SER A N 1
ATOM 1668 C CA . SER A 1 212 ? 8.853 10.342 -5.223 1.00 88.12 212 SER A CA 1
ATOM 1669 C C . SER A 1 212 ? 9.751 10.814 -6.365 1.00 88.12 212 SER A C 1
ATOM 1671 O O . SER A 1 212 ? 9.381 11.686 -7.147 1.00 88.12 212 SER A O 1
ATOM 1673 N N . THR A 1 213 ? 10.921 10.189 -6.498 1.00 85.19 213 THR A N 1
ATOM 1674 C CA . THR A 1 213 ? 11.802 10.324 -7.671 1.00 85.19 213 THR A CA 1
ATOM 1675 C C . THR A 1 213 ? 11.534 9.255 -8.731 1.00 85.19 213 THR A C 1
ATOM 1677 O O . THR A 1 213 ? 12.191 9.236 -9.770 1.00 85.19 213 THR A O 1
ATOM 1680 N N . GLY A 1 214 ? 10.583 8.351 -8.471 1.00 86.19 214 GLY A N 1
ATOM 1681 C CA . GLY A 1 214 ? 10.140 7.348 -9.429 1.00 86.19 214 GLY A CA 1
ATOM 1682 C C . GLY A 1 214 ? 9.350 7.957 -10.591 1.00 86.19 214 GLY A C 1
ATOM 1683 O O . GLY A 1 214 ? 8.960 9.127 -10.543 1.00 86.19 214 GLY A O 1
ATOM 1684 N N . PRO A 1 215 ? 9.085 7.159 -11.638 1.00 88.38 215 PRO A N 1
ATOM 1685 C CA . PRO A 1 215 ? 8.409 7.657 -12.827 1.00 88.38 215 PRO A CA 1
ATOM 1686 C C . PRO A 1 215 ? 6.952 8.039 -12.552 1.00 88.38 215 PRO A C 1
ATOM 1688 O O . PRO A 1 215 ? 6.486 9.020 -13.112 1.00 88.38 215 PRO A O 1
ATOM 1691 N N . TRP A 1 216 ? 6.245 7.341 -11.657 1.00 91.31 216 TRP A N 1
ATOM 1692 C CA . TRP A 1 216 ? 4.922 7.756 -11.175 1.00 91.31 216 TRP A CA 1
ATOM 1693 C C . TRP A 1 216 ? 5.075 8.568 -9.893 1.00 91.31 216 TRP A C 1
ATOM 1695 O O . TRP A 1 216 ? 5.455 8.033 -8.847 1.00 91.31 216 TRP A O 1
ATOM 1705 N N . ARG A 1 217 ? 4.787 9.866 -9.968 1.00 94.56 217 ARG A N 1
ATOM 1706 C CA . ARG A 1 217 ? 4.916 10.766 -8.819 1.00 94.56 217 ARG A CA 1
ATOM 1707 C C . ARG A 1 217 ? 3.816 11.817 -8.789 1.00 94.56 217 ARG A C 1
ATOM 1709 O O . ARG A 1 217 ? 3.213 12.141 -9.811 1.00 94.56 217 ARG A O 1
ATOM 1716 N N . LEU A 1 218 ? 3.542 12.313 -7.591 1.00 97.00 218 LEU A N 1
ATOM 1717 C CA . LEU A 1 218 ? 2.615 13.408 -7.350 1.00 97.00 218 LEU A CA 1
ATOM 1718 C C . LEU A 1 218 ? 3.425 14.693 -7.159 1.00 97.00 218 LEU A C 1
ATOM 1720 O O . LEU A 1 218 ? 4.037 14.895 -6.107 1.00 97.00 218 LEU A O 1
ATOM 1724 N N . ASP A 1 219 ? 3.442 15.536 -8.188 1.00 96.06 219 ASP A N 1
ATOM 1725 C CA . ASP A 1 219 ? 4.137 16.820 -8.171 1.00 96.06 219 ASP A CA 1
ATOM 1726 C C . ASP A 1 219 ? 3.270 17.862 -7.457 1.00 96.06 219 ASP A C 1
ATOM 1728 O O . ASP A 1 219 ? 2.114 18.095 -7.819 1.00 96.06 219 ASP A O 1
ATOM 1732 N N . ASP A 1 220 ? 3.847 18.515 -6.454 1.00 95.44 220 ASP A N 1
ATOM 1733 C CA . ASP A 1 220 ? 3.237 19.654 -5.777 1.00 95.44 220 ASP A CA 1
ATOM 1734 C C . ASP A 1 220 ? 3.602 20.948 -6.510 1.00 95.44 220 ASP A C 1
ATOM 1736 O O . ASP A 1 220 ? 4.779 21.295 -6.632 1.00 95.44 220 ASP A O 1
ATOM 1740 N N . ARG A 1 221 ? 2.587 21.652 -7.021 1.00 95.12 221 ARG A N 1
ATOM 1741 C CA . ARG A 1 221 ? 2.737 22.925 -7.739 1.00 95.12 221 ARG A CA 1
ATOM 1742 C C . ARG A 1 221 ? 2.116 24.097 -6.972 1.00 95.12 221 ARG A C 1
ATOM 1744 O O . ARG A 1 221 ? 1.718 25.085 -7.586 1.00 95.12 221 ARG A O 1
ATOM 1751 N N . GLY A 1 222 ? 2.012 23.984 -5.648 1.00 92.50 222 GLY A N 1
ATOM 1752 C CA . GLY A 1 222 ? 1.452 25.000 -4.759 1.00 92.50 222 GLY A CA 1
ATOM 1753 C C . GLY A 1 222 ? -0.073 24.959 -4.730 1.00 92.50 222 GLY A C 1
ATOM 1754 O O . GLY A 1 222 ? -0.664 24.431 -3.796 1.00 92.50 222 GLY A O 1
ATOM 1755 N N . GLU A 1 223 ? -0.721 25.496 -5.764 1.00 94.75 223 GLU A N 1
ATOM 1756 C CA . GLU A 1 223 ? -2.193 25.578 -5.828 1.00 94.75 223 GLU A CA 1
ATOM 1757 C C . GLU A 1 223 ? -2.861 24.279 -6.294 1.00 94.75 223 GLU A C 1
ATOM 1759 O O . GLU A 1 223 ? -4.080 24.143 -6.230 1.00 94.75 223 GLU A O 1
ATOM 1764 N N . ARG A 1 224 ? -2.074 23.318 -6.779 1.00 96.81 224 ARG A N 1
ATOM 1765 C CA . ARG A 1 224 ? -2.566 22.024 -7.250 1.00 96.81 224 ARG A CA 1
ATOM 1766 C C . ARG A 1 224 ? -1.526 20.931 -7.082 1.00 96.81 224 ARG A C 1
ATOM 1768 O O . ARG A 1 224 ? -0.321 21.178 -7.164 1.00 96.81 224 ARG A O 1
ATOM 1775 N N . LEU A 1 225 ? -2.021 19.713 -6.943 1.00 97.94 225 LEU A N 1
ATOM 1776 C CA . LEU A 1 225 ? -1.251 18.483 -7.003 1.00 97.94 225 LEU A CA 1
ATOM 1777 C C . LEU A 1 225 ? -1.463 17.847 -8.376 1.00 97.94 225 LEU A C 1
ATOM 1779 O O . LEU A 1 225 ? -2.598 17.724 -8.837 1.00 97.94 225 LEU A O 1
ATOM 1783 N N . VAL A 1 226 ? -0.382 17.446 -9.039 1.00 97.69 226 VAL A N 1
ATOM 1784 C CA . VAL A 1 226 ? -0.440 16.878 -10.390 1.00 97.69 226 VAL A CA 1
ATOM 1785 C C . VAL A 1 226 ? 0.179 15.489 -10.384 1.00 97.69 226 VAL A C 1
ATOM 1787 O O . VAL A 1 226 ? 1.370 15.327 -10.128 1.00 97.69 226 VAL A O 1
ATOM 1790 N N . ALA A 1 227 ? -0.627 14.470 -10.671 1.00 96.88 227 ALA A N 1
ATOM 1791 C CA . ALA A 1 227 ? -0.121 13.123 -10.889 1.00 96.88 227 ALA A CA 1
ATOM 1792 C C . ALA A 1 227 ? 0.557 13.084 -12.262 1.00 96.88 227 ALA A C 1
ATOM 1794 O O . ALA A 1 227 ? -0.098 13.303 -13.286 1.00 96.88 227 ALA A O 1
ATOM 1795 N N . VAL A 1 228 ? 1.859 12.820 -12.295 1.00 95.31 228 VAL A N 1
ATOM 1796 C CA . VAL A 1 228 ? 2.653 12.827 -13.527 1.00 95.31 228 VAL A CA 1
ATOM 1797 C C . VAL A 1 228 ? 3.334 11.490 -13.757 1.00 95.31 228 VAL A C 1
ATOM 1799 O O . VAL A 1 228 ? 3.631 10.748 -12.818 1.00 95.31 228 VAL A O 1
ATOM 1802 N N . ILE A 1 229 ? 3.593 11.204 -15.029 1.00 92.12 229 ILE A N 1
ATOM 1803 C CA . ILE A 1 229 ? 4.576 10.207 -15.431 1.00 92.12 229 ILE A CA 1
ATOM 1804 C C . ILE A 1 229 ? 5.798 10.959 -15.942 1.00 92.12 229 ILE A C 1
ATOM 1806 O O . ILE A 1 229 ? 5.688 11.751 -16.879 1.00 92.12 229 ILE A O 1
ATOM 1810 N N . ALA A 1 230 ? 6.944 10.726 -15.315 1.00 89.75 230 ALA A N 1
ATOM 1811 C CA . ALA A 1 230 ? 8.207 11.373 -15.625 1.00 89.75 230 ALA A CA 1
ATOM 1812 C C . ALA A 1 230 ? 9.280 10.347 -16.007 1.00 89.75 230 ALA A C 1
ATOM 1814 O O . ALA A 1 230 ? 9.303 9.224 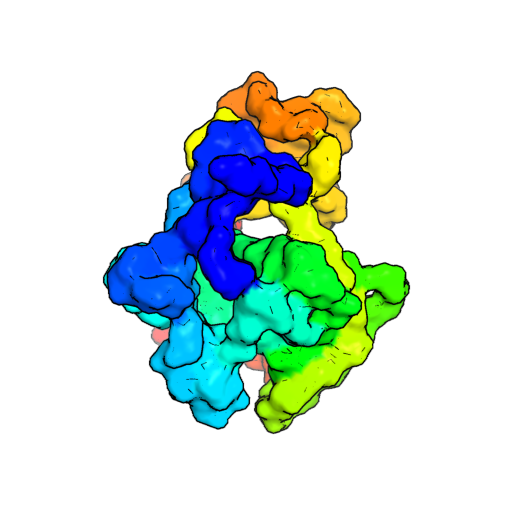-15.506 1.00 89.75 230 ALA A O 1
ATOM 1815 N N . LEU A 1 231 ? 10.198 10.757 -16.876 1.00 84.69 231 LEU A N 1
ATOM 1816 C CA . LEU A 1 231 ? 11.415 10.027 -17.212 1.00 84.69 231 LEU A CA 1
ATOM 1817 C C . LEU A 1 231 ? 12.596 10.858 -16.702 1.00 84.69 231 LEU A C 1
ATOM 1819 O O . LEU A 1 231 ? 13.060 11.792 -17.353 1.00 84.69 231 LEU A O 1
ATOM 1823 N N . GLY A 1 232 ? 13.030 10.562 -15.474 1.00 84.25 232 GLY A N 1
ATOM 1824 C CA . GLY A 1 232 ? 13.972 11.409 -14.745 1.00 84.25 232 GLY A CA 1
ATOM 1825 C C . GLY A 1 232 ? 13.345 12.760 -14.384 1.00 84.25 232 GLY A C 1
ATOM 1826 O O . GLY A 1 232 ? 12.364 12.828 -13.636 1.00 84.25 232 GLY A O 1
ATOM 1827 N N . THR A 1 233 ? 13.922 13.846 -14.893 1.00 86.94 233 THR A N 1
ATOM 1828 C CA . THR A 1 233 ? 13.415 15.210 -14.674 1.00 86.94 233 THR A CA 1
ATOM 1829 C C . THR A 1 233 ? 12.338 15.615 -15.674 1.00 86.94 233 THR A C 1
ATOM 1831 O O . THR A 1 233 ? 11.545 16.500 -15.366 1.00 86.94 233 THR A O 1
ATOM 1834 N N . GLU A 1 234 ? 12.271 14.956 -16.831 1.00 90.19 234 GLU A N 1
ATOM 1835 C CA . GLU A 1 234 ? 11.334 15.296 -17.900 1.00 90.19 234 GLU A CA 1
ATOM 1836 C C . GLU A 1 234 ? 9.947 14.718 -17.626 1.00 90.19 234 GLU A C 1
ATOM 1838 O O . GLU A 1 234 ? 9.789 13.518 -17.386 1.00 90.19 234 GLU A O 1
ATOM 1843 N N . ILE A 1 235 ? 8.922 15.568 -17.680 1.00 91.44 235 ILE A N 1
ATOM 1844 C CA . ILE A 1 235 ? 7.529 15.138 -17.548 1.00 91.44 235 ILE A CA 1
ATOM 1845 C C . ILE A 1 235 ? 7.069 14.617 -18.905 1.00 91.44 235 ILE A C 1
ATOM 1847 O O . ILE A 1 235 ? 6.953 15.373 -19.865 1.00 91.44 235 ILE A O 1
ATOM 1851 N N . TRP A 1 236 ? 6.767 13.323 -18.969 1.00 88.69 236 TRP A N 1
ATOM 1852 C CA . TRP A 1 236 ? 6.222 12.704 -20.170 1.00 88.69 236 TRP A CA 1
ATOM 1853 C C . TRP A 1 236 ? 4.728 13.001 -20.322 1.00 88.69 236 TRP A C 1
ATOM 1855 O O . TRP A 1 236 ? 4.280 13.387 -21.401 1.00 88.69 236 TRP A O 1
ATOM 1865 N N . CYS A 1 237 ? 3.943 12.857 -19.248 1.00 91.44 237 CYS A N 1
ATOM 1866 C CA . CYS A 1 237 ? 2.543 13.283 -19.255 1.00 91.44 237 CYS A CA 1
ATOM 1867 C C . CYS A 1 237 ? 1.983 13.613 -17.869 1.00 91.44 237 CYS A C 1
ATOM 1869 O O . CYS A 1 237 ? 2.401 13.066 -16.848 1.00 91.44 237 CYS A O 1
ATOM 1871 N N . GLU A 1 238 ? 0.973 14.483 -17.860 1.00 95.19 238 GLU A N 1
ATOM 1872 C CA . GLU A 1 238 ? 0.117 14.754 -16.706 1.00 95.19 238 GLU A CA 1
ATOM 1873 C C . GLU A 1 238 ? -1.151 13.906 -16.801 1.00 95.19 238 GLU A C 1
ATOM 1875 O O . GLU A 1 238 ? -1.806 13.849 -17.844 1.00 95.19 238 GLU A O 1
ATOM 1880 N N . ARG A 1 239 ? -1.498 13.243 -15.704 1.00 94.81 239 ARG A N 1
ATOM 1881 C CA . ARG A 1 239 ? -2.562 12.238 -15.642 1.00 94.81 239 ARG A CA 1
ATOM 1882 C C . ARG A 1 239 ? -3.812 12.758 -14.960 1.00 94.81 239 ARG A C 1
ATOM 1884 O O . ARG A 1 239 ? -4.911 12.371 -15.336 1.00 94.81 239 ARG A O 1
ATOM 1891 N N . LEU A 1 240 ? -3.635 13.590 -13.945 1.00 96.62 240 LEU A N 1
ATOM 1892 C CA . LEU A 1 240 ? -4.693 14.021 -13.046 1.00 96.62 240 LEU A CA 1
ATOM 1893 C C . LEU A 1 240 ? -4.243 15.294 -12.324 1.00 96.62 240 LEU A C 1
ATOM 1895 O O . LEU A 1 240 ? -3.093 15.369 -11.889 1.00 96.62 240 LEU A O 1
ATOM 1899 N N . SER A 1 241 ? -5.160 16.249 -12.178 1.00 97.50 241 SER A N 1
ATOM 1900 C CA . SER A 1 241 ? -4.980 17.465 -11.383 1.00 97.50 241 SER A CA 1
ATOM 1901 C C . SER A 1 241 ? -5.951 17.453 -10.207 1.00 97.50 241 SER A C 1
ATOM 1903 O O . SER A 1 241 ? -7.150 17.239 -10.394 1.00 97.50 241 SER A O 1
ATOM 1905 N N . LEU A 1 242 ? -5.437 17.712 -9.010 1.00 97.88 242 LEU A N 1
ATOM 1906 C CA . LEU A 1 242 ? -6.214 17.833 -7.781 1.00 97.88 242 LEU A CA 1
ATOM 1907 C C . LEU A 1 242 ? -5.916 19.166 -7.101 1.00 97.88 242 LEU A C 1
ATOM 1909 O O . LEU A 1 242 ? -4.824 19.715 -7.255 1.00 97.88 242 LEU A O 1
ATOM 1913 N N . ASP A 1 243 ? -6.855 19.658 -6.304 1.00 97.00 243 ASP A N 1
ATOM 1914 C CA . ASP A 1 243 ? -6.569 20.712 -5.339 1.00 97.00 243 ASP A CA 1
ATOM 1915 C C . ASP A 1 243 ? -5.693 20.160 -4.186 1.00 97.00 243 ASP A C 1
ATOM 1917 O O . ASP A 1 243 ? -5.511 18.940 -4.063 1.00 97.00 243 ASP A O 1
ATOM 1921 N N . PRO A 1 244 ? -5.129 21.018 -3.315 1.00 95.56 244 PRO A N 1
ATOM 1922 C CA . PRO A 1 244 ? -4.271 20.570 -2.217 1.00 95.56 244 PRO A CA 1
ATOM 1923 C C . PRO A 1 244 ? -4.961 19.652 -1.195 1.00 95.56 244 PRO A C 1
ATOM 1925 O O . PRO A 1 244 ? -4.276 18.913 -0.489 1.00 95.56 244 PRO A O 1
ATOM 1928 N N . SER A 1 245 ? -6.296 19.677 -1.120 1.00 92.62 245 SER A N 1
ATOM 1929 C CA . SER A 1 245 ? -7.101 18.811 -0.250 1.00 92.62 245 SER A CA 1
ATOM 1930 C C . SER A 1 245 ? -7.415 17.444 -0.876 1.00 92.62 245 SER A C 1
ATOM 1932 O O . SER A 1 245 ? -7.912 16.546 -0.190 1.00 92.62 245 SER A O 1
ATOM 1934 N N . GLY A 1 246 ? -7.089 17.261 -2.160 1.00 94.62 246 GLY A N 1
ATOM 1935 C CA . GLY A 1 246 ? -7.363 16.050 -2.930 1.00 94.62 246 GLY A CA 1
ATOM 1936 C C . GLY A 1 246 ? -8.687 16.081 -3.695 1.00 94.62 246 GLY A C 1
ATOM 1937 O O . GLY A 1 246 ? -9.092 15.046 -4.226 1.00 94.62 246 GLY A O 1
ATOM 1938 N N . GLY A 1 247 ? -9.362 17.230 -3.761 1.00 95.44 247 GLY A N 1
ATOM 1939 C CA . GLY A 1 247 ? -10.534 17.424 -4.610 1.00 95.44 247 GLY A CA 1
ATOM 1940 C C . GLY A 1 247 ? -10.155 17.432 -6.089 1.00 95.44 247 GLY A C 1
ATOM 1941 O O . GLY A 1 247 ? -9.076 17.886 -6.469 1.00 95.44 247 GLY A O 1
ATOM 1942 N N . LEU A 1 248 ? -11.026 16.884 -6.935 1.00 95.94 248 LEU A N 1
ATOM 1943 C CA . LEU A 1 248 ? -10.789 16.788 -8.374 1.00 95.94 248 LEU A CA 1
ATOM 1944 C C . LEU A 1 248 ? -10.904 18.170 -9.033 1.00 95.94 248 LEU A C 1
ATOM 1946 O O . LEU A 1 248 ? -11.942 18.814 -8.899 1.00 95.94 248 LEU A O 1
ATOM 1950 N N . LEU A 1 249 ? -9.867 18.603 -9.759 1.00 96.69 249 LEU A N 1
ATOM 1951 C CA . LEU A 1 249 ? -9.925 19.836 -10.559 1.00 96.69 249 LEU A CA 1
ATOM 1952 C C . LEU A 1 249 ? -10.383 19.567 -11.995 1.00 96.69 249 LEU A C 1
ATOM 1954 O O . LEU A 1 249 ? -11.171 20.334 -12.536 1.00 96.69 249 LEU A O 1
ATOM 1958 N N . ASP A 1 250 ? -9.902 18.471 -12.585 1.00 93.31 250 ASP A N 1
ATOM 1959 C CA . ASP A 1 250 ? -10.196 18.043 -13.955 1.00 93.31 250 ASP A CA 1
ATOM 1960 C C . ASP A 1 250 ? -10.329 16.516 -14.011 1.00 93.31 250 ASP A C 1
ATOM 1962 O O . ASP A 1 250 ? -9.700 15.808 -13.220 1.00 93.31 250 ASP A O 1
ATOM 1966 N N . ASP A 1 251 ? -11.055 15.993 -15.000 1.00 93.19 251 ASP A N 1
ATOM 1967 C CA . ASP A 1 251 ? -11.129 14.549 -15.239 1.00 93.19 251 ASP A CA 1
ATOM 1968 C C . ASP A 1 251 ? -9.747 13.925 -15.544 1.00 93.19 251 ASP A C 1
ATOM 1970 O O . ASP A 1 251 ? -8.903 14.549 -16.204 1.00 93.19 251 ASP A O 1
ATOM 1974 N N . PRO A 1 252 ? -9.499 12.661 -15.128 1.00 93.19 252 PRO A N 1
ATOM 1975 C CA . PRO A 1 252 ? -8.268 11.955 -15.459 1.00 93.19 252 PRO A CA 1
ATOM 1976 C C . PRO A 1 252 ? -8.030 11.865 -16.966 1.00 93.19 252 PRO A C 1
ATOM 1978 O O . PRO A 1 252 ? -8.866 11.372 -17.727 1.00 93.19 252 PRO A O 1
ATOM 1981 N N . ARG A 1 253 ? -6.833 12.259 -17.396 1.00 91.62 253 ARG A N 1
ATOM 1982 C CA . ARG A 1 253 ? -6.421 12.214 -18.801 1.00 91.62 253 ARG A CA 1
ATOM 1983 C C . ARG A 1 253 ? -6.058 10.781 -19.211 1.00 91.62 253 ARG A C 1
ATOM 1985 O O . ARG A 1 253 ? -5.562 10.020 -18.377 1.00 91.62 253 ARG A O 1
ATOM 1992 N N . PRO A 1 254 ? -6.262 10.364 -20.474 1.00 86.38 254 PRO A N 1
ATOM 1993 C CA . PRO A 1 254 ? -5.799 9.070 -20.987 1.00 86.38 254 PRO A CA 1
ATOM 1994 C C . PRO A 1 254 ? -4.275 9.042 -21.146 1.00 86.38 254 PRO A C 1
ATOM 1996 O O . PRO A 1 254 ? -3.623 10.089 -21.109 1.00 86.38 254 PRO A O 1
ATOM 1999 N N . LEU A 1 255 ? -3.681 7.843 -21.205 1.00 83.56 255 LEU A N 1
ATOM 2000 C CA . LEU A 1 255 ? -2.233 7.741 -21.399 1.00 83.56 255 LEU A CA 1
ATOM 2001 C C . LEU A 1 255 ? -1.935 8.138 -22.840 1.00 83.56 255 LEU A C 1
ATOM 2003 O O . LEU A 1 255 ? -2.705 7.748 -23.723 1.00 83.56 255 LEU A O 1
ATOM 2007 N N . PRO A 1 256 ? -0.857 8.896 -23.104 1.00 80.88 256 PRO A N 1
ATOM 2008 C CA . PRO A 1 256 ? -0.413 9.076 -24.474 1.00 80.88 256 PRO A CA 1
ATOM 2009 C C . PRO A 1 256 ? -0.165 7.696 -25.090 1.00 80.88 256 PRO A C 1
ATOM 2011 O O . PRO A 1 256 ? 0.493 6.854 -24.474 1.00 80.88 256 PRO A O 1
ATOM 2014 N N . GLY A 1 257 ? -0.712 7.458 -26.281 1.00 71.75 257 GLY A N 1
ATOM 2015 C CA . GLY A 1 257 ? -0.428 6.236 -27.025 1.00 71.75 257 GLY A CA 1
ATOM 2016 C C . GLY A 1 257 ? 1.058 6.154 -27.368 1.00 71.75 257 GLY A C 1
ATOM 2017 O O . GLY A 1 257 ? 1.703 7.176 -27.614 1.00 71.75 257 GLY A O 1
ATOM 2018 N N . VAL A 1 258 ? 1.604 4.939 -27.392 1.00 70.44 258 VAL A N 1
ATOM 2019 C CA . VAL A 1 258 ? 2.918 4.709 -28.001 1.00 70.44 258 VAL A CA 1
ATOM 2020 C C . VAL A 1 258 ? 2.765 4.792 -29.520 1.00 70.44 258 VAL A C 1
ATOM 2022 O O . VAL A 1 258 ? 1.756 4.316 -30.048 1.00 70.44 258 VAL A O 1
ATOM 2025 N N . PRO A 1 259 ? 3.726 5.405 -30.234 1.00 76.06 259 PRO A N 1
ATOM 2026 C CA . PRO A 1 259 ? 3.782 5.316 -31.686 1.00 76.06 259 PRO A CA 1
ATOM 2027 C C . PRO A 1 259 ? 3.630 3.857 -32.141 1.00 76.06 259 PRO A C 1
ATOM 2029 O O . PRO A 1 259 ? 4.309 2.971 -31.624 1.00 76.06 259 PRO A O 1
ATOM 2032 N N . LEU A 1 260 ? 2.698 3.590 -33.062 1.00 75.88 260 LEU A N 1
ATOM 2033 C CA . LEU A 1 260 ? 2.330 2.221 -33.467 1.00 75.88 260 LEU A CA 1
ATOM 2034 C C . LEU A 1 260 ? 3.523 1.410 -33.998 1.00 75.88 260 LEU A C 1
ATOM 2036 O O . LEU A 1 260 ? 3.532 0.189 -33.903 1.00 75.88 260 LEU A O 1
ATOM 2040 N N . ASP A 1 261 ? 4.527 2.091 -34.544 1.00 81.12 261 ASP A N 1
ATOM 2041 C CA . ASP A 1 261 ? 5.788 1.529 -35.024 1.00 81.12 261 ASP A CA 1
ATOM 2042 C C . ASP A 1 261 ? 6.723 1.065 -33.897 1.00 81.12 261 ASP A C 1
ATOM 2044 O O . ASP A 1 261 ? 7.575 0.204 -34.119 1.00 81.12 261 ASP A O 1
ATOM 2048 N N . LEU A 1 262 ? 6.557 1.599 -32.686 1.00 79.00 262 LEU A N 1
ATOM 2049 C CA . LEU A 1 262 ? 7.309 1.182 -31.509 1.00 79.00 262 LEU A CA 1
ATOM 2050 C C . LEU A 1 262 ? 6.608 0.065 -30.739 1.00 79.00 262 LEU A C 1
ATOM 2052 O O . LEU A 1 262 ? 7.299 -0.760 -30.152 1.00 79.00 262 LEU A O 1
ATOM 2056 N N . GLN A 1 263 ? 5.275 -0.014 -30.735 1.00 80.94 263 GLN A N 1
ATOM 2057 C CA . GLN A 1 263 ? 4.556 -1.022 -29.947 1.00 80.94 263 GLN A CA 1
ATOM 2058 C C . GLN A 1 263 ? 4.956 -2.452 -30.355 1.00 80.94 263 GLN A C 1
ATOM 2060 O O . GLN A 1 263 ? 4.801 -2.871 -31.499 1.00 80.94 263 GLN A O 1
ATOM 2065 N N . GLY A 1 264 ? 5.489 -3.224 -29.403 1.00 80.81 264 GLY A N 1
ATOM 2066 C CA . GLY A 1 264 ? 5.989 -4.579 -29.640 1.00 80.81 264 GLY A CA 1
ATOM 2067 C C . GLY A 1 264 ? 7.337 -4.654 -30.368 1.00 80.81 264 GLY A C 1
ATOM 2068 O O . GLY A 1 264 ? 7.864 -5.760 -30.532 1.00 80.81 264 GLY A O 1
ATOM 2069 N N . ALA A 1 265 ? 7.929 -3.528 -30.774 1.00 85.88 265 ALA A N 1
ATOM 2070 C CA . ALA A 1 265 ? 9.266 -3.499 -31.356 1.00 85.88 265 ALA A CA 1
ATOM 2071 C C . ALA A 1 265 ? 10.324 -3.867 -30.296 1.00 85.88 265 ALA A C 1
ATOM 2073 O O . ALA A 1 265 ? 10.168 -3.516 -29.121 1.00 85.88 265 ALA A O 1
ATOM 2074 N N . PRO A 1 266 ? 11.394 -4.594 -30.672 1.00 87.69 266 PRO A N 1
ATOM 2075 C CA . PRO A 1 266 ? 12.462 -4.936 -29.742 1.00 87.69 266 PRO A CA 1
ATOM 2076 C C . PRO A 1 266 ? 13.171 -3.678 -29.241 1.00 87.69 266 PRO A C 1
ATOM 2078 O O . PRO A 1 266 ? 13.455 -2.752 -30.004 1.00 87.69 266 PRO A O 1
ATOM 2081 N N . LEU A 1 267 ? 13.490 -3.669 -27.950 1.00 86.69 267 LEU A N 1
ATOM 2082 C CA . LEU A 1 267 ? 14.365 -2.665 -27.369 1.00 86.69 267 LEU A CA 1
ATOM 2083 C C . LEU A 1 267 ? 15.769 -2.803 -27.980 1.00 86.69 267 LEU A C 1
ATOM 2085 O O . LEU A 1 267 ? 16.254 -3.928 -28.152 1.00 86.69 267 LEU A O 1
ATOM 2089 N N . PRO A 1 268 ? 16.451 -1.687 -28.306 1.00 89.25 268 PRO A N 1
ATOM 2090 C CA . PRO A 1 268 ? 17.809 -1.742 -28.830 1.00 89.25 268 PRO A CA 1
ATOM 2091 C C . PRO A 1 268 ? 18.736 -2.494 -27.875 1.00 89.25 268 PRO A C 1
ATOM 2093 O O . PRO A 1 268 ? 18.734 -2.233 -26.671 1.00 89.25 268 PRO A O 1
ATOM 2096 N N . ARG A 1 269 ? 19.572 -3.392 -28.408 1.00 89.00 269 ARG A N 1
ATOM 2097 C CA . ARG A 1 269 ? 20.464 -4.228 -27.592 1.00 89.00 269 ARG A CA 1
ATOM 2098 C C . ARG A 1 269 ? 21.325 -3.435 -26.589 1.00 89.00 269 ARG A C 1
ATOM 2100 O O . ARG A 1 269 ? 21.344 -3.841 -25.430 1.00 89.00 269 ARG A O 1
ATOM 2107 N N . PRO A 1 270 ? 21.923 -2.281 -26.950 1.00 89.81 270 PRO A N 1
ATOM 2108 C CA . PRO A 1 270 ? 22.675 -1.474 -25.986 1.00 89.81 270 PRO A CA 1
ATOM 2109 C C . PRO A 1 270 ? 21.832 -0.987 -24.798 1.00 89.81 270 PRO A C 1
ATOM 2111 O O . PRO A 1 270 ? 22.333 -0.883 -23.684 1.00 89.81 270 PRO A O 1
ATOM 2114 N N . VAL A 1 271 ? 20.537 -0.716 -25.006 1.00 88.31 271 VAL A N 1
ATOM 2115 C CA . VAL A 1 271 ? 19.620 -0.327 -23.923 1.00 88.31 271 VAL A CA 1
ATOM 2116 C C . VAL A 1 271 ? 19.372 -1.509 -22.989 1.00 88.31 271 VAL A C 1
ATOM 2118 O O . VAL A 1 271 ? 19.418 -1.341 -21.775 1.00 88.31 271 VAL A O 1
ATOM 2121 N N . VAL A 1 272 ? 19.157 -2.709 -23.539 1.00 89.44 272 VAL A N 1
ATOM 2122 C CA . VAL A 1 272 ? 18.969 -3.936 -22.744 1.00 89.44 272 VAL A CA 1
ATOM 2123 C C . VAL A 1 272 ? 20.216 -4.260 -21.917 1.00 89.44 272 VAL A C 1
ATOM 2125 O O . VAL A 1 272 ? 20.093 -4.626 -20.753 1.00 89.44 272 VAL A O 1
ATOM 2128 N N . GLU A 1 273 ? 21.410 -4.075 -22.480 1.00 88.12 273 GLU A N 1
ATOM 2129 C CA . GLU A 1 273 ? 22.682 -4.288 -21.777 1.00 88.12 273 GLU A CA 1
ATOM 2130 C C . GLU A 1 273 ? 22.872 -3.301 -20.619 1.00 88.12 273 GLU A C 1
ATOM 2132 O O . GLU A 1 273 ? 23.180 -3.717 -19.503 1.00 88.12 273 GLU A O 1
ATOM 2137 N N . VAL A 1 274 ? 22.600 -2.009 -20.841 1.00 89.81 274 VAL A N 1
ATOM 2138 C CA . VAL A 1 274 ? 22.642 -0.997 -19.771 1.00 89.81 274 VAL A CA 1
ATOM 2139 C C . VAL A 1 274 ? 21.610 -1.296 -18.682 1.00 89.81 274 VAL A C 1
ATOM 2141 O O . VAL A 1 274 ? 21.932 -1.215 -17.498 1.00 89.81 274 VAL A O 1
ATOM 2144 N N . LEU A 1 275 ? 20.385 -1.681 -19.056 1.00 87.56 275 LEU A N 1
ATOM 2145 C CA . LEU A 1 275 ? 19.364 -2.109 -18.094 1.00 87.56 275 LEU A CA 1
ATOM 2146 C C . LEU A 1 275 ? 19.840 -3.320 -17.286 1.00 87.56 275 LEU A C 1
ATOM 2148 O O . LEU A 1 275 ? 19.650 -3.348 -16.073 1.00 87.56 275 LEU A O 1
ATOM 2152 N N . GLY A 1 276 ? 20.494 -4.283 -17.938 1.00 88.31 276 GLY A N 1
ATOM 2153 C CA . GLY A 1 276 ? 21.064 -5.455 -17.285 1.00 88.31 276 GLY A CA 1
ATOM 2154 C C . GLY A 1 276 ? 22.100 -5.110 -16.231 1.00 88.31 276 GLY A C 1
ATOM 2155 O O . GLY A 1 276 ? 22.006 -5.620 -15.117 1.00 88.31 276 GLY A O 1
ATOM 2156 N N . GLU A 1 277 ? 23.019 -4.193 -16.526 1.00 90.56 277 GLU A N 1
ATOM 2157 C CA . GLU A 1 277 ? 24.000 -3.741 -15.536 1.00 90.56 277 GLU A CA 1
ATOM 2158 C C . GLU A 1 277 ? 23.355 -2.969 -14.381 1.00 90.56 277 GLU A C 1
ATOM 2160 O O . GLU A 1 277 ? 23.700 -3.200 -13.223 1.00 90.56 277 GLU A O 1
ATOM 2165 N N . VAL A 1 278 ? 22.375 -2.101 -14.660 1.00 88.19 278 VAL A N 1
ATOM 2166 C CA . VAL A 1 278 ? 21.670 -1.342 -13.612 1.00 88.19 278 VAL A CA 1
ATOM 2167 C C . VAL A 1 278 ? 20.878 -2.268 -12.687 1.00 88.19 278 VAL A C 1
ATOM 2169 O O . VAL A 1 278 ? 20.937 -2.105 -11.470 1.00 88.19 278 VAL A O 1
ATOM 2172 N N . ILE A 1 279 ? 20.150 -3.246 -13.238 1.00 87.50 279 ILE A N 1
ATOM 2173 C CA . ILE A 1 279 ? 19.369 -4.205 -12.444 1.00 87.50 279 ILE A CA 1
ATOM 2174 C C . ILE A 1 279 ? 20.310 -5.124 -11.661 1.00 87.50 279 ILE A C 1
ATOM 2176 O O . ILE A 1 279 ? 20.100 -5.327 -10.467 1.00 87.50 279 ILE A O 1
ATOM 2180 N N . ALA A 1 280 ? 21.368 -5.641 -12.294 1.00 88.31 280 ALA A N 1
ATOM 2181 C CA . ALA A 1 280 ? 22.341 -6.508 -11.635 1.00 88.31 280 ALA A CA 1
ATOM 2182 C C . ALA A 1 280 ? 23.069 -5.795 -10.484 1.00 88.31 280 ALA A C 1
ATOM 2184 O O . ALA A 1 280 ? 23.298 -6.410 -9.450 1.00 88.31 280 ALA A O 1
ATOM 2185 N N . ALA A 1 281 ? 23.371 -4.500 -10.623 1.00 84.44 281 ALA A N 1
ATOM 2186 C CA . ALA A 1 281 ? 23.980 -3.692 -9.564 1.00 84.44 281 ALA A CA 1
ATOM 2187 C C . ALA A 1 281 ? 23.048 -3.427 -8.364 1.00 84.44 281 ALA A C 1
ATOM 2189 O O . ALA A 1 281 ? 23.524 -3.050 -7.296 1.00 84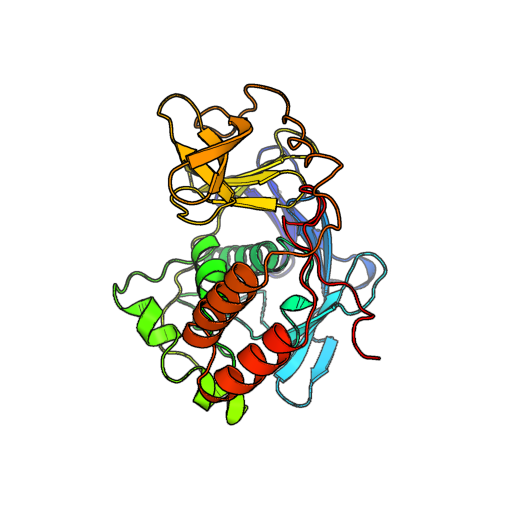.44 281 ALA A O 1
ATOM 2190 N N . GLN A 1 282 ? 21.730 -3.587 -8.531 1.00 80.31 282 GLN A N 1
ATOM 2191 C CA . GLN A 1 282 ? 20.736 -3.438 -7.457 1.00 80.31 282 GLN A CA 1
ATOM 2192 C C . GLN A 1 282 ? 20.255 -4.778 -6.888 1.00 80.31 282 GLN A C 1
ATOM 2194 O O . GLN A 1 282 ? 19.524 -4.803 -5.894 1.00 80.31 282 GLN A O 1
ATOM 2199 N N . ALA A 1 283 ? 20.622 -5.885 -7.526 1.00 80.38 283 ALA A N 1
ATOM 2200 C CA . ALA A 1 283 ? 20.260 -7.219 -7.092 1.00 80.38 283 ALA A CA 1
ATOM 2201 C C . ALA A 1 283 ? 21.250 -7.750 -6.043 1.00 80.38 283 ALA A C 1
ATOM 2203 O O . ALA A 1 283 ? 22.389 -7.292 -5.979 1.00 80.38 283 ALA A O 1
ATOM 2204 N N . PRO A 1 284 ? 20.850 -8.750 -5.236 1.00 79.38 284 PRO A N 1
ATOM 2205 C CA . PRO A 1 284 ? 21.796 -9.519 -4.437 1.00 79.38 284 PRO A CA 1
ATOM 2206 C C . PRO A 1 284 ? 22.927 -10.079 -5.308 1.00 79.38 284 PRO A C 1
ATOM 2208 O O . PRO A 1 284 ? 22.654 -10.610 -6.386 1.00 79.38 284 PRO A O 1
ATOM 2211 N N . ASP A 1 285 ? 24.168 -10.042 -4.813 1.00 81.69 285 ASP A N 1
ATOM 2212 C CA . ASP A 1 285 ? 25.367 -10.436 -5.578 1.00 81.69 285 ASP A CA 1
ATOM 2213 C C . ASP A 1 285 ? 25.249 -11.828 -6.219 1.00 81.69 285 ASP A C 1
ATOM 2215 O O . ASP A 1 285 ? 25.713 -12.051 -7.335 1.00 81.69 285 ASP A O 1
ATOM 2219 N N . LEU A 1 286 ? 24.574 -12.756 -5.531 1.00 84.00 286 LEU A N 1
ATOM 2220 C CA . LEU A 1 286 ? 24.346 -14.130 -5.989 1.00 84.00 286 LEU A CA 1
ATOM 2221 C C . LEU A 1 286 ? 23.406 -14.250 -7.195 1.00 84.00 286 LEU A C 1
ATOM 2223 O O . LEU A 1 286 ? 23.356 -15.321 -7.777 1.00 84.00 286 LEU A O 1
ATOM 2227 N N . LEU A 1 287 ? 22.626 -13.215 -7.516 1.00 85.06 287 LEU A N 1
ATOM 2228 C CA . LEU A 1 287 ? 21.691 -13.200 -8.647 1.00 85.06 287 LEU A CA 1
ATOM 2229 C C . LEU A 1 287 ? 22.191 -12.329 -9.802 1.00 85.06 287 LEU A C 1
ATOM 2231 O O . LEU A 1 287 ? 21.618 -12.353 -10.891 1.00 85.06 287 LEU A O 1
ATOM 2235 N N . ALA A 1 288 ? 23.225 -11.518 -9.575 1.00 88.19 288 ALA A N 1
ATOM 2236 C CA . ALA A 1 288 ? 23.729 -10.587 -10.572 1.00 88.19 288 ALA A CA 1
ATOM 2237 C C . ALA A 1 288 ? 24.215 -11.289 -11.864 1.00 88.19 288 ALA A C 1
ATOM 2239 O O . ALA A 1 288 ? 23.912 -10.777 -12.947 1.00 88.19 288 ALA A O 1
ATOM 2240 N N . PRO A 1 289 ? 24.929 -12.438 -11.824 1.00 90.44 289 PRO A N 1
ATOM 2241 C CA . PRO A 1 289 ? 25.286 -13.184 -13.036 1.00 90.44 289 PRO A CA 1
ATOM 2242 C C . PRO A 1 289 ? 24.061 -13.704 -13.801 1.00 90.44 289 PRO A C 1
ATOM 2244 O O . PRO A 1 289 ? 23.987 -13.563 -15.021 1.00 90.44 289 PRO A O 1
ATOM 2247 N N . GLU A 1 290 ? 23.081 -14.253 -13.091 1.00 91.56 290 GLU A N 1
ATOM 2248 C CA . GLU A 1 290 ? 21.861 -14.840 -13.642 1.00 91.56 290 GLU A CA 1
ATOM 2249 C C . GLU A 1 290 ? 20.970 -13.773 -14.276 1.00 91.56 290 GLU A C 1
ATOM 2251 O O . GLU A 1 290 ? 20.430 -13.994 -15.355 1.00 91.56 290 GLU A O 1
ATOM 2256 N N . ILE A 1 291 ? 20.860 -12.592 -13.663 1.00 88.94 291 ILE A N 1
ATOM 2257 C CA . ILE A 1 291 ? 20.132 -11.445 -14.223 1.00 88.94 291 ILE A CA 1
ATOM 2258 C C . ILE A 1 291 ? 20.769 -10.992 -15.535 1.00 88.94 291 ILE A C 1
ATOM 2260 O O . ILE A 1 291 ? 20.059 -10.791 -16.523 1.00 88.94 291 ILE A O 1
ATOM 2264 N N . ARG A 1 292 ? 22.103 -10.861 -15.573 1.00 90.19 292 ARG A N 1
ATOM 2265 C CA . ARG A 1 292 ? 22.819 -10.511 -16.808 1.00 90.19 292 ARG A CA 1
ATOM 2266 C C . ARG A 1 292 ? 22.620 -11.568 -17.885 1.00 90.19 292 ARG A C 1
ATOM 2268 O O . ARG A 1 292 ? 22.355 -11.215 -19.029 1.00 90.19 292 ARG A O 1
ATOM 2275 N N . ALA A 1 293 ? 22.715 -12.849 -17.529 1.00 90.19 293 ALA A N 1
ATOM 2276 C CA . ALA A 1 293 ? 22.498 -13.949 -18.462 1.00 90.19 293 ALA A CA 1
ATOM 2277 C C . ALA A 1 293 ? 21.063 -13.951 -19.009 1.00 90.19 293 ALA A C 1
ATOM 2279 O O . ALA A 1 293 ? 20.877 -14.019 -20.223 1.00 90.19 293 ALA A O 1
ATOM 2280 N N . LEU A 1 294 ? 20.065 -13.795 -18.133 1.00 90.88 294 LEU A N 1
ATOM 2281 C CA . LEU A 1 294 ? 18.649 -13.741 -18.487 1.00 90.88 294 LEU A CA 1
ATOM 2282 C C . LEU A 1 294 ? 18.352 -12.571 -19.427 1.00 90.88 294 LEU A C 1
ATOM 2284 O O . LEU A 1 294 ? 17.751 -12.762 -20.478 1.00 90.88 294 LEU A O 1
ATOM 2288 N N . LEU A 1 295 ? 18.788 -11.357 -19.093 1.00 88.81 295 LEU A N 1
ATOM 2289 C CA . LEU A 1 295 ? 18.582 -10.186 -19.954 1.00 88.81 295 LEU A CA 1
ATOM 2290 C C . LEU A 1 295 ? 19.410 -10.272 -21.240 1.00 88.81 295 LEU A C 1
ATOM 2292 O O . LEU A 1 295 ? 18.998 -9.780 -22.289 1.00 88.81 295 LEU A O 1
ATOM 2296 N N . GLY A 1 296 ? 20.549 -10.961 -21.181 1.00 86.31 296 GLY A N 1
ATOM 2297 C CA . GLY A 1 296 ? 21.374 -11.286 -22.330 1.00 86.31 296 GLY A CA 1
ATOM 2298 C C . GLY A 1 296 ? 20.676 -12.210 -23.329 1.00 86.31 296 GLY A C 1
ATOM 2299 O O . GLY A 1 296 ? 20.866 -12.019 -24.531 1.00 86.31 296 GLY A O 1
ATOM 2300 N N . SER A 1 297 ? 19.855 -13.154 -22.864 1.00 86.56 297 SER A N 1
ATOM 2301 C CA . SER A 1 297 ? 19.101 -14.094 -23.706 1.00 86.56 297 SER A CA 1
ATOM 2302 C C . SER A 1 297 ? 17.656 -13.669 -23.990 1.00 86.56 297 SER A C 1
ATOM 2304 O O . SER A 1 297 ? 17.029 -14.213 -24.894 1.00 86.56 297 SER A O 1
ATOM 2306 N N . THR A 1 298 ? 17.120 -12.681 -23.268 1.00 83.44 298 THR A N 1
ATOM 2307 C CA . THR A 1 298 ? 15.718 -12.256 -23.393 1.00 83.44 298 THR A CA 1
ATOM 2308 C C . THR A 1 298 ? 15.546 -11.110 -24.391 1.00 83.44 298 THR A C 1
ATOM 2310 O O . THR A 1 298 ? 16.249 -10.100 -24.354 1.00 83.44 298 THR A O 1
ATOM 2313 N N . SER A 1 299 ? 14.538 -11.222 -25.262 1.00 84.06 299 SER A N 1
ATOM 2314 C CA . SER A 1 299 ? 14.093 -10.113 -26.112 1.00 84.06 299 SER A CA 1
ATOM 2315 C C . SER A 1 299 ? 13.114 -9.221 -25.345 1.00 84.06 299 SER A C 1
ATOM 2317 O O . SER A 1 299 ? 11.932 -9.544 -25.224 1.00 84.06 299 SER A O 1
ATOM 2319 N N . LEU A 1 300 ? 13.599 -8.088 -24.831 1.00 84.50 300 LEU A N 1
ATOM 2320 C CA . LEU A 1 300 ? 12.727 -7.046 -24.286 1.00 84.50 300 LEU A CA 1
ATOM 2321 C C . LEU A 1 300 ? 12.112 -6.228 -25.426 1.00 84.50 300 LEU A C 1
ATOM 2323 O O . LEU A 1 300 ? 12.787 -5.912 -26.406 1.00 84.50 300 LEU A O 1
ATOM 2327 N N . ARG A 1 301 ? 10.833 -5.873 -25.298 1.00 85.00 301 ARG A N 1
ATOM 2328 C CA . ARG A 1 301 ? 10.071 -5.124 -26.306 1.00 85.00 301 ARG A CA 1
ATOM 2329 C C . ARG A 1 301 ? 9.346 -3.954 -25.657 1.00 85.00 301 ARG A C 1
ATOM 2331 O O . ARG A 1 301 ? 8.995 -4.019 -24.480 1.00 85.00 301 ARG A O 1
ATOM 2338 N N . TRP A 1 302 ? 9.099 -2.908 -26.435 1.00 79.06 302 TRP A N 1
ATOM 2339 C CA . TRP A 1 302 ? 8.236 -1.809 -26.011 1.00 79.06 302 TRP A CA 1
ATOM 2340 C C . TRP A 1 302 ? 6.813 -2.323 -25.767 1.00 79.06 302 TRP A C 1
ATOM 2342 O O . TRP A 1 302 ? 6.213 -2.959 -26.638 1.00 79.06 302 TRP A O 1
ATOM 2352 N N . GLY A 1 303 ? 6.296 -2.068 -24.568 1.00 71.12 303 GLY A N 1
ATOM 2353 C CA . GLY A 1 303 ? 4.928 -2.393 -24.178 1.00 71.12 303 GLY A CA 1
ATOM 2354 C C . GLY A 1 303 ? 3.922 -1.347 -24.657 1.00 71.12 303 GLY A C 1
ATOM 2355 O O . GLY A 1 303 ? 4.277 -0.319 -25.237 1.00 71.12 303 GLY A O 1
ATOM 2356 N N . GLU A 1 304 ? 2.644 -1.598 -24.386 1.00 65.50 304 GLU A N 1
ATOM 2357 C CA . GLU A 1 304 ? 1.638 -0.540 -24.418 1.00 65.50 304 GLU A CA 1
ATOM 2358 C C . GLU A 1 304 ? 1.780 0.298 -23.134 1.00 65.50 304 GLU A C 1
ATOM 2360 O O . GLU A 1 304 ? 1.913 -0.280 -22.057 1.00 65.50 304 GLU A O 1
ATOM 2365 N N . PRO A 1 305 ? 1.741 1.642 -23.173 1.00 58.91 305 PRO A N 1
ATOM 2366 C CA . PRO A 1 305 ? 1.925 2.469 -21.976 1.00 58.91 305 PRO A CA 1
ATOM 2367 C C . PRO A 1 305 ? 0.949 2.180 -20.839 1.00 58.91 305 PRO A C 1
ATOM 2369 O O . PRO A 1 305 ? 1.260 2.460 -19.681 1.00 58.91 305 PRO A O 1
ATOM 2372 N N . GLY A 1 306 ? -0.225 1.634 -21.175 1.00 54.88 306 GLY A N 1
ATOM 2373 C CA . GLY A 1 306 ? -1.223 1.153 -20.224 1.00 54.88 306 GLY A CA 1
ATOM 2374 C C . GLY A 1 306 ? -0.756 -0.019 -19.362 1.00 54.88 306 GLY A C 1
ATOM 2375 O O . GLY A 1 306 ? -1.269 -0.169 -18.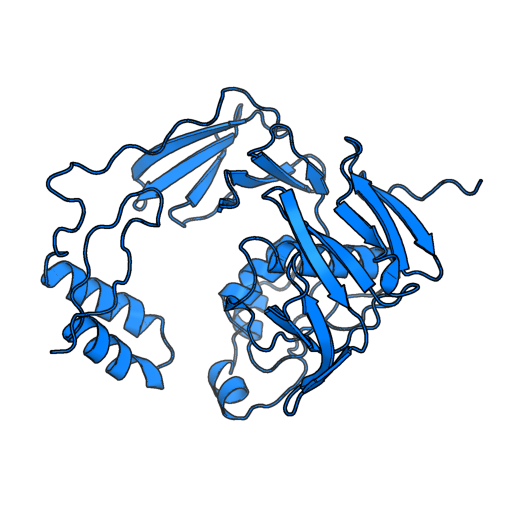258 1.00 54.88 306 GLY A O 1
ATOM 2376 N N . ASP A 1 307 ? 0.260 -0.767 -19.791 1.00 50.12 307 ASP A N 1
ATOM 2377 C CA . ASP A 1 307 ? 0.690 -2.035 -19.189 1.00 50.12 307 ASP A CA 1
ATOM 2378 C C . ASP A 1 307 ? 2.108 -1.994 -18.602 1.00 50.12 307 ASP A C 1
ATOM 2380 O O . ASP A 1 307 ? 2.697 -3.032 -18.325 1.00 50.12 307 ASP A O 1
ATOM 2384 N N . ASP A 1 308 ? 2.611 -0.791 -18.307 1.00 56.66 308 ASP A N 1
ATOM 2385 C CA . ASP A 1 308 ? 4.019 -0.511 -18.003 1.00 56.66 308 ASP A CA 1
ATOM 2386 C C . ASP A 1 308 ? 4.873 -0.556 -19.301 1.00 56.66 308 ASP A C 1
ATOM 2388 O O . ASP A 1 308 ? 4.705 -1.410 -20.165 1.00 56.66 308 ASP A O 1
ATOM 2392 N N . LEU A 1 309 ? 5.757 0.437 -19.498 1.00 54.00 309 LEU A N 1
ATOM 2393 C CA . LEU A 1 309 ? 6.423 0.754 -20.787 1.00 54.00 309 LEU A CA 1
ATOM 2394 C C . LEU A 1 309 ? 7.196 -0.412 -21.448 1.00 54.00 309 LEU A C 1
ATOM 2396 O O . LEU A 1 309 ? 7.555 -0.324 -22.623 1.00 54.00 309 LEU A O 1
ATOM 2400 N N . ALA A 1 310 ? 7.443 -1.498 -20.719 1.00 47.56 310 ALA A N 1
ATOM 2401 C CA . ALA A 1 310 ? 7.967 -2.752 -21.234 1.00 47.56 310 ALA A CA 1
ATOM 2402 C C . ALA A 1 310 ? 7.207 -3.919 -20.589 1.00 47.56 310 ALA A C 1
ATOM 2404 O O . ALA A 1 310 ? 7.064 -3.968 -19.368 1.00 47.56 310 ALA A O 1
ATOM 2405 N N . ALA A 1 311 ? 6.766 -4.869 -21.413 1.00 49.59 311 ALA A N 1
ATOM 2406 C CA . ALA A 1 311 ? 6.090 -6.081 -20.964 1.00 49.59 311 ALA A CA 1
ATOM 2407 C C . ALA A 1 311 ? 6.970 -7.310 -21.227 1.00 49.59 311 ALA A C 1
ATOM 2409 O O . ALA A 1 311 ? 7.596 -7.428 -22.285 1.00 49.59 311 ALA A O 1
ATOM 2410 N N . TRP A 1 312 ? 6.993 -8.242 -20.274 1.00 45.97 312 TRP A N 1
ATOM 2411 C CA . TRP A 1 312 ? 7.574 -9.566 -20.483 1.00 45.97 312 TRP A CA 1
ATOM 2412 C C . TRP A 1 312 ? 6.598 -10.422 -21.302 1.00 45.97 312 TRP A C 1
ATOM 2414 O O . TRP A 1 312 ? 5.397 -10.425 -21.033 1.00 45.97 312 TRP A O 1
ATOM 2424 N N . ARG A 1 313 ? 7.097 -11.132 -22.319 1.00 52.09 313 ARG A N 1
ATOM 2425 C CA . ARG A 1 313 ? 6.336 -12.158 -23.042 1.00 52.09 313 ARG A CA 1
ATOM 2426 C C . ARG A 1 313 ? 7.098 -13.473 -23.017 1.00 52.09 313 ARG A C 1
ATOM 2428 O O . ARG A 1 313 ? 8.254 -13.516 -23.436 1.00 52.09 313 ARG A O 1
ATOM 2435 N N . ASP A 1 314 ? 6.422 -14.527 -22.574 1.00 40.72 314 ASP A N 1
ATOM 2436 C CA . ASP A 1 314 ? 6.890 -15.900 -22.741 1.00 40.72 314 ASP A CA 1
ATOM 2437 C C . ASP A 1 314 ? 7.008 -16.223 -24.239 1.00 40.72 314 ASP A C 1
ATOM 2439 O O . ASP A 1 314 ? 6.100 -15.917 -25.016 1.00 40.72 314 ASP A O 1
ATOM 2443 N N . GLY A 1 315 ? 8.137 -16.818 -24.650 1.00 43.59 315 GLY A N 1
ATOM 2444 C CA . GLY A 1 315 ? 8.335 -17.297 -26.028 1.00 43.59 315 GLY A CA 1
ATOM 2445 C C . GLY A 1 315 ? 9.645 -16.923 -26.735 1.00 43.59 315 GLY A C 1
ATOM 2446 O O . GLY A 1 315 ? 9.659 -16.897 -27.959 1.00 43.59 315 GLY A O 1
ATOM 2447 N N . ALA A 1 316 ? 10.740 -16.633 -26.022 1.00 33.38 316 ALA A N 1
ATOM 2448 C CA . ALA A 1 316 ? 12.068 -16.430 -26.633 1.00 33.38 316 ALA A CA 1
ATOM 2449 C C . ALA A 1 316 ? 13.127 -17.450 -26.162 1.00 33.38 316 ALA A C 1
ATOM 2451 O O . ALA A 1 316 ? 14.319 -17.157 -26.172 1.00 33.38 316 ALA A O 1
ATOM 2452 N N . LEU A 1 317 ? 12.684 -18.636 -25.739 1.00 31.59 317 LEU A N 1
ATOM 2453 C CA . LEU A 1 317 ? 13.519 -19.834 -25.671 1.00 31.59 317 LEU A CA 1
ATOM 2454 C C . LEU A 1 317 ? 13.014 -20.801 -26.747 1.00 31.59 317 LEU A C 1
ATOM 2456 O O . LEU A 1 317 ? 12.179 -21.660 -26.472 1.00 31.59 317 LEU A O 1
ATOM 2460 N N . GLU A 1 318 ? 13.496 -20.598 -27.971 1.00 31.42 318 GLU A N 1
ATOM 2461 C CA . GLU A 1 318 ? 13.818 -21.696 -28.890 1.00 31.42 318 GLU A CA 1
ATOM 2462 C C . GLU A 1 318 ? 15.342 -21.791 -28.989 1.00 31.42 318 GLU A C 1
ATOM 2464 O O . GLU A 1 318 ? 15.987 -20.720 -29.100 1.00 31.42 318 GLU A O 1
#